Protein AF-A0AA43JUG2-F1 (afdb_monomer_lite)

Structure (mmCIF, N/CA/C/O backbone):
data_AF-A0AA43JUG2-F1
#
_entry.id   AF-A0AA43JUG2-F1
#
loop_
_atom_site.group_PDB
_atom_site.id
_atom_site.type_symbol
_atom_site.label_atom_id
_atom_site.label_alt_id
_atom_site.label_comp_id
_atom_site.label_asym_id
_atom_site.label_entity_id
_atom_site.label_seq_id
_atom_site.pdbx_PDB_ins_code
_atom_site.Cartn_x
_atom_site.Cartn_y
_atom_site.Cartn_z
_atom_site.occupancy
_atom_site.B_iso_or_equiv
_atom_site.auth_seq_id
_atom_site.auth_comp_id
_atom_site.auth_asym_id
_atom_site.auth_atom_id
_atom_site.pdbx_PDB_model_num
ATOM 1 N N . ARG A 1 1 ? 5.488 -17.499 30.336 1.00 43.72 1 ARG A N 1
ATOM 2 C CA . ARG A 1 1 ? 6.833 -16.883 30.493 1.00 43.72 1 ARG A CA 1
ATOM 3 C C . ARG A 1 1 ? 7.785 -17.247 29.346 1.00 43.72 1 ARG A C 1
ATOM 5 O O . ARG A 1 1 ? 8.260 -16.337 28.689 1.00 43.72 1 ARG A O 1
ATOM 12 N N . TYR A 1 2 ? 8.015 -18.533 29.045 1.00 46.25 2 TYR A N 1
ATOM 13 C CA . TYR A 1 2 ? 8.909 -18.951 27.945 1.00 46.25 2 TYR A CA 1
ATOM 14 C C . TYR A 1 2 ? 8.399 -18.613 26.529 1.00 46.25 2 TYR A C 1
ATOM 16 O O . TYR A 1 2 ? 9.203 -18.269 25.673 1.00 46.25 2 TYR A O 1
ATOM 24 N N . LEU A 1 3 ? 7.082 -18.639 26.291 1.00 37.09 3 LEU A N 1
ATOM 25 C CA . LEU A 1 3 ? 6.482 -18.318 24.983 1.00 37.09 3 LEU A CA 1
ATOM 26 C C . LEU A 1 3 ? 6.666 -16.849 24.563 1.00 37.09 3 LEU A C 1
ATOM 28 O O . LEU A 1 3 ? 7.098 -16.592 23.448 1.00 37.09 3 LEU A O 1
ATOM 32 N N . GLN A 1 4 ? 6.413 -15.897 25.468 1.00 42.12 4 GLN A N 1
ATOM 33 C CA . GLN A 1 4 ? 6.548 -14.457 25.188 1.00 42.12 4 GLN A CA 1
ATOM 34 C C . GLN A 1 4 ? 7.999 -14.059 24.880 1.00 42.12 4 GLN A C 1
ATOM 36 O O . GLN A 1 4 ? 8.252 -13.323 23.936 1.00 42.12 4 GLN A O 1
ATOM 41 N N . ILE A 1 5 ? 8.961 -14.613 25.628 1.00 51.47 5 ILE A N 1
ATOM 42 C CA . ILE A 1 5 ? 10.392 -14.368 25.397 1.00 51.47 5 ILE A CA 1
ATOM 43 C C . ILE A 1 5 ? 10.859 -15.035 24.094 1.00 51.47 5 ILE A C 1
ATOM 45 O O . ILE A 1 5 ? 11.725 -14.500 23.413 1.00 51.47 5 ILE A O 1
ATOM 49 N N . ARG A 1 6 ? 10.298 -16.194 23.722 1.00 44.28 6 ARG A N 1
ATOM 50 C CA . ARG A 1 6 ? 10.646 -16.895 22.476 1.00 44.28 6 ARG A CA 1
ATOM 51 C C . ARG A 1 6 ? 10.129 -16.160 21.237 1.00 44.28 6 ARG A C 1
ATOM 53 O O . ARG A 1 6 ? 10.879 -16.053 20.276 1.00 44.28 6 ARG A O 1
ATOM 60 N N . LEU A 1 7 ? 8.915 -15.605 21.281 1.00 44.62 7 LEU A N 1
ATOM 61 C CA . LEU A 1 7 ? 8.366 -14.770 20.200 1.00 44.62 7 LEU A CA 1
ATOM 62 C C . LEU A 1 7 ? 9.235 -13.529 19.933 1.00 44.62 7 LEU A C 1
ATOM 64 O O . LEU A 1 7 ? 9.462 -13.189 18.783 1.00 44.62 7 LEU A O 1
ATOM 68 N N . GLN A 1 8 ? 9.802 -12.925 20.983 1.00 48.50 8 GLN A N 1
ATOM 69 C CA . GLN A 1 8 ? 10.708 -11.771 20.873 1.00 48.50 8 GLN A CA 1
ATOM 70 C C . GLN A 1 8 ? 12.148 -12.133 20.466 1.00 48.50 8 GLN A C 1
ATOM 72 O O . GLN A 1 8 ? 12.900 -11.267 20.036 1.00 48.50 8 GLN A O 1
ATOM 77 N N . LYS A 1 9 ? 12.564 -13.394 20.650 1.00 43.69 9 LYS A N 1
ATOM 78 C CA . LYS A 1 9 ? 13.937 -13.866 20.388 1.00 43.69 9 LYS A CA 1
ATOM 79 C C . LYS A 1 9 ? 14.090 -14.670 19.100 1.00 43.69 9 LYS A C 1
ATOM 81 O O . LYS A 1 9 ? 15.203 -15.103 18.818 1.00 43.69 9 LYS A O 1
ATOM 86 N N . THR A 1 10 ? 13.010 -14.937 18.370 1.00 39.47 10 THR A N 1
ATOM 87 C CA . THR A 1 10 ? 13.098 -15.708 17.124 1.00 39.47 10 THR A CA 1
ATOM 88 C C . THR A 1 10 ? 13.625 -14.776 16.030 1.00 39.47 10 THR A C 1
ATOM 90 O O . THR A 1 10 ? 12.922 -13.823 15.696 1.00 39.47 10 THR A O 1
ATOM 93 N N . PRO A 1 11 ? 14.844 -14.985 15.498 1.00 44.94 11 PRO A N 1
ATOM 94 C CA . PRO A 1 11 ? 15.281 -14.250 14.321 1.00 44.94 11 PRO A CA 1
ATOM 95 C C . PRO A 1 11 ? 14.335 -14.577 13.158 1.00 44.94 11 PRO A C 1
ATOM 97 O O . PRO A 1 11 ? 13.922 -15.721 12.977 1.00 44.94 11 PRO A O 1
ATOM 100 N N . SER A 1 12 ? 13.948 -13.549 12.410 1.00 49.19 12 SER A N 1
ATOM 101 C CA . SER A 1 12 ? 13.082 -13.668 11.238 1.00 49.19 12 SER A CA 1
ATOM 102 C C . SER A 1 12 ? 13.890 -14.232 10.066 1.00 49.19 12 SER A C 1
ATOM 104 O O . SER A 1 12 ? 14.367 -13.459 9.241 1.00 49.19 12 SER A O 1
ATOM 106 N N . GLU A 1 13 ? 14.066 -15.551 9.987 1.00 53.38 13 GLU A N 1
ATOM 107 C CA . GLU A 1 13 ? 14.601 -16.182 8.764 1.00 53.38 13 GLU A CA 1
ATOM 108 C C . GLU A 1 13 ? 13.580 -16.095 7.603 1.00 53.38 13 GLU A C 1
ATOM 110 O O . GLU A 1 13 ? 13.973 -15.943 6.454 1.00 53.38 13 GLU A O 1
ATOM 115 N N . ASP A 1 14 ? 12.275 -15.992 7.905 1.00 66.56 14 ASP A N 1
ATOM 116 C CA . ASP A 1 14 ? 11.208 -15.767 6.917 1.00 66.56 14 ASP A CA 1
ATOM 117 C C . ASP A 1 14 ? 10.570 -14.377 7.075 1.00 66.56 14 ASP A C 1
ATOM 119 O O . ASP A 1 14 ? 9.767 -14.160 7.995 1.00 66.56 14 ASP A O 1
ATOM 123 N N . TRP A 1 15 ? 10.833 -13.441 6.157 1.00 77.12 15 TRP A N 1
ATOM 124 C CA . TRP A 1 15 ? 10.092 -12.175 6.136 1.00 77.12 15 TRP A CA 1
ATOM 125 C C . TRP A 1 15 ? 8.596 -12.423 5.900 1.00 77.12 15 TRP A C 1
ATOM 127 O O . TRP A 1 15 ? 8.195 -13.152 4.990 1.00 77.12 15 TRP A O 1
ATOM 137 N N . ARG A 1 16 ? 7.742 -11.771 6.696 1.00 81.44 16 ARG A N 1
ATOM 138 C CA . ARG A 1 16 ? 6.277 -11.819 6.571 1.00 81.44 16 ARG A CA 1
ATOM 139 C C . ARG A 1 16 ? 5.690 -10.424 6.780 1.00 81.44 16 ARG A C 1
ATOM 141 O O . ARG A 1 16 ? 6.230 -9.670 7.591 1.00 81.44 16 ARG A O 1
ATOM 148 N N . PRO A 1 17 ? 4.588 -10.056 6.104 1.00 88.44 17 PRO A N 1
ATOM 149 C CA . PRO A 1 17 ? 4.016 -8.725 6.263 1.00 88.44 17 PRO A CA 1
ATOM 150 C C . PRO A 1 17 ? 3.367 -8.588 7.646 1.00 88.44 17 PRO A C 1
ATOM 152 O O . PRO A 1 17 ? 2.394 -9.273 7.964 1.00 88.44 17 PRO A O 1
ATOM 155 N N . SER A 1 18 ? 3.901 -7.682 8.461 1.00 91.38 18 SER A N 1
ATOM 156 C CA . SER A 1 18 ? 3.308 -7.238 9.723 1.00 91.38 18 SER A CA 1
ATOM 157 C C . SER A 1 18 ? 2.885 -5.787 9.521 1.00 91.38 18 SER A C 1
ATOM 159 O O . SER A 1 18 ? 3.712 -4.870 9.580 1.00 91.38 18 SER A O 1
ATOM 161 N N . VAL A 1 19 ? 1.624 -5.610 9.126 1.00 94.00 19 VAL A N 1
ATOM 162 C CA . VAL A 1 19 ? 1.096 -4.364 8.568 1.00 94.00 19 VAL A CA 1
ATOM 163 C C . VAL A 1 19 ? 0.215 -3.664 9.592 1.00 94.00 19 VAL A C 1
ATOM 165 O O . VAL A 1 19 ? -0.741 -4.250 10.103 1.00 94.00 19 VAL A O 1
ATOM 168 N N . ILE A 1 20 ? 0.495 -2.388 9.844 1.00 94.69 20 ILE A N 1
ATOM 169 C CA . ILE A 1 20 ? -0.366 -1.511 10.638 1.00 94.69 20 ILE A CA 1
ATOM 170 C C . ILE A 1 20 ? -1.023 -0.452 9.752 1.00 94.69 20 ILE A C 1
ATOM 172 O O . ILE A 1 20 ? -0.373 0.149 8.897 1.00 94.69 20 ILE A O 1
ATOM 176 N N . ALA A 1 21 ? -2.315 -0.217 9.952 1.00 95.31 21 ALA A N 1
ATOM 177 C CA . ALA A 1 21 ? -3.066 0.855 9.313 1.00 95.31 21 ALA A CA 1
ATOM 178 C C . ALA A 1 21 ? -3.825 1.650 10.377 1.00 95.31 21 ALA A C 1
ATOM 180 O O . ALA A 1 21 ? -4.426 1.066 11.278 1.00 95.31 21 ALA A O 1
ATOM 181 N N . ILE A 1 22 ? -3.825 2.977 10.257 1.00 94.81 22 ILE A N 1
ATOM 182 C CA . ILE A 1 22 ? -4.607 3.864 11.119 1.00 94.81 22 ILE A CA 1
ATOM 183 C C . ILE A 1 22 ? -5.343 4.906 10.280 1.00 94.81 22 ILE A C 1
ATOM 185 O O . ILE A 1 22 ? -4.755 5.555 9.417 1.00 94.81 22 ILE A O 1
ATOM 189 N N . THR A 1 23 ? -6.646 5.062 10.510 1.00 93.31 23 THR A N 1
ATOM 190 C CA . THR A 1 23 ? -7.466 6.055 9.800 1.00 93.31 23 THR A CA 1
ATOM 191 C C . THR A 1 23 ? -8.717 6.413 10.606 1.00 93.31 23 THR A C 1
ATOM 193 O O . THR A 1 23 ? -9.260 5.553 11.299 1.00 93.31 23 THR A O 1
ATOM 196 N N . PRO A 1 24 ? -9.220 7.658 10.527 1.00 93.31 24 PRO A N 1
ATOM 197 C CA . PRO A 1 24 ? -10.506 8.028 11.111 1.00 93.31 24 PRO A CA 1
ATOM 198 C C . PRO A 1 24 ? -11.687 7.718 10.173 1.00 93.31 24 PRO A C 1
ATOM 200 O O . PRO A 1 24 ? -12.833 7.964 10.526 1.00 93.31 24 PRO A O 1
ATOM 203 N N . ARG A 1 25 ? -11.438 7.205 8.957 1.00 93.19 25 ARG A N 1
ATOM 204 C CA . ARG A 1 25 ? -12.434 7.101 7.866 1.00 93.19 25 ARG A CA 1
ATOM 205 C C . ARG A 1 25 ? -12.879 5.667 7.579 1.00 93.19 25 ARG A C 1
ATOM 207 O O . ARG A 1 25 ? -13.231 5.324 6.454 1.00 93.19 25 ARG A O 1
ATOM 214 N N . THR A 1 26 ? -12.838 4.802 8.590 1.00 91.81 26 THR A N 1
ATOM 215 C CA . THR A 1 26 ? -13.103 3.360 8.437 1.00 91.81 26 THR A CA 1
ATOM 216 C C . THR A 1 26 ? -14.478 3.051 7.865 1.00 91.81 26 THR A C 1
ATOM 218 O O . THR A 1 26 ? -14.614 2.160 7.035 1.00 91.81 26 THR A O 1
ATOM 221 N N . PHE A 1 27 ? -15.504 3.784 8.293 1.00 91.31 27 PHE A N 1
ATOM 222 C CA . PHE A 1 27 ? -16.883 3.496 7.898 1.00 91.31 27 PHE A CA 1
ATOM 223 C C . PHE A 1 27 ? -17.286 4.136 6.567 1.00 91.31 27 PHE A C 1
ATOM 225 O O . PHE A 1 27 ? -18.347 3.806 6.044 1.00 91.31 27 PHE A O 1
ATOM 232 N N . ASP A 1 28 ? -16.419 4.973 5.995 1.00 89.00 28 ASP A N 1
ATOM 233 C CA . ASP A 1 28 ? -16.640 5.618 4.700 1.00 89.00 28 ASP A CA 1
ATOM 234 C C . ASP A 1 28 ? -15.985 4.826 3.556 1.00 89.00 28 ASP A C 1
ATOM 236 O O . ASP A 1 28 ? -16.205 5.119 2.380 1.00 89.00 28 ASP A O 1
ATOM 240 N N . ARG A 1 29 ? -15.106 3.862 3.882 1.00 87.88 29 ARG A N 1
ATOM 241 C CA . ARG A 1 29 ? -14.172 3.244 2.928 1.00 87.88 29 ARG A CA 1
ATOM 242 C C . ARG A 1 29 ? -13.929 1.781 3.246 1.00 87.88 29 ARG A C 1
ATOM 244 O O . ARG A 1 29 ? -13.384 1.443 4.290 1.00 87.88 29 ARG A O 1
ATOM 251 N N . SER A 1 30 ? -14.222 0.912 2.288 1.00 89.06 30 SER A N 1
ATOM 252 C CA . SER A 1 30 ? -13.921 -0.518 2.406 1.00 89.06 30 SER A CA 1
ATOM 253 C C . SER A 1 30 ? -12.545 -0.896 1.846 1.00 89.06 30 SER A C 1
ATOM 255 O O . SER A 1 30 ? -11.937 -1.837 2.353 1.00 89.06 30 SER A O 1
ATOM 257 N N . SER A 1 31 ? -12.029 -0.166 0.847 1.00 94.38 31 SER A N 1
ATOM 258 C CA . SER A 1 31 ? -10.802 -0.532 0.120 1.00 94.38 31 SER A CA 1
ATOM 259 C C . SER A 1 31 ? -9.564 -0.705 1.014 1.00 94.38 31 SER A C 1
ATOM 261 O O . SER A 1 31 ? -8.877 -1.714 0.860 1.00 94.38 31 SER A O 1
ATOM 263 N N . PRO A 1 32 ? -9.266 0.196 1.977 1.00 94.31 32 PRO A N 1
ATOM 264 C CA . PRO A 1 32 ? -8.071 0.057 2.813 1.00 94.31 32 PRO A CA 1
ATOM 265 C C . PRO A 1 32 ? -8.127 -1.154 3.751 1.00 94.31 32 PRO A C 1
ATOM 267 O O . PRO A 1 32 ? -7.137 -1.869 3.889 1.00 94.31 32 PRO A O 1
ATOM 270 N N . VAL A 1 33 ? -9.292 -1.407 4.363 1.00 93.38 33 VAL A N 1
ATOM 271 C CA . VAL A 1 33 ? -9.513 -2.577 5.233 1.00 93.38 33 VAL A CA 1
ATOM 272 C C . VAL A 1 33 ? -9.370 -3.859 4.419 1.00 93.38 33 VAL A C 1
ATOM 274 O O . VAL A 1 33 ? -8.648 -4.765 4.816 1.00 93.38 33 VAL A O 1
ATOM 277 N N . GLN A 1 34 ? -9.993 -3.903 3.241 1.00 93.94 34 GLN A N 1
ATOM 278 C CA . GLN A 1 34 ? -9.952 -5.067 2.363 1.00 93.94 34 GLN A CA 1
ATOM 279 C C . GLN A 1 34 ? -8.536 -5.368 1.849 1.00 93.94 34 GLN A C 1
ATOM 281 O O . GLN A 1 34 ? -8.121 -6.525 1.830 1.00 93.94 34 GLN A O 1
ATOM 286 N N . LEU A 1 35 ? -7.760 -4.343 1.479 1.00 96.06 35 LEU A N 1
ATOM 287 C CA . LEU A 1 35 ? -6.363 -4.542 1.099 1.00 96.06 35 LEU A CA 1
ATOM 288 C C . LEU A 1 35 ? -5.549 -5.120 2.263 1.00 96.06 35 LEU A C 1
ATOM 290 O O . LEU A 1 35 ? -4.785 -6.062 2.060 1.00 96.06 35 LEU A O 1
ATOM 294 N N . LEU A 1 36 ? -5.728 -4.585 3.474 1.00 95.38 36 LEU A N 1
ATOM 295 C CA . LEU A 1 36 ? -5.049 -5.085 4.668 1.00 95.38 36 LEU A CA 1
ATOM 296 C C . LEU A 1 36 ? -5.404 -6.554 4.952 1.00 95.38 36 LEU A C 1
ATOM 298 O O . LEU A 1 36 ? -4.509 -7.353 5.219 1.00 95.38 36 LEU A O 1
ATOM 302 N N . GLU A 1 37 ? -6.681 -6.931 4.836 1.00 93.00 37 GLU A N 1
ATOM 303 C CA . GLU A 1 37 ? -7.130 -8.325 4.955 1.00 93.00 37 GLU A CA 1
ATOM 304 C C . GLU A 1 37 ? -6.392 -9.240 3.972 1.00 93.00 37 GLU A C 1
ATOM 306 O O . GLU A 1 37 ? -5.857 -10.278 4.366 1.00 93.00 37 GLU A O 1
ATOM 311 N N . TRP A 1 38 ? -6.313 -8.849 2.697 1.00 94.06 38 TRP A N 1
ATOM 312 C CA . TRP A 1 38 ? -5.656 -9.655 1.670 1.00 94.06 38 TRP A CA 1
ATOM 313 C C . TRP A 1 38 ? -4.158 -9.820 1.919 1.00 94.06 38 TRP A C 1
ATOM 315 O O . TRP A 1 38 ? -3.639 -10.931 1.792 1.00 94.06 38 TRP A O 1
ATOM 325 N N . LEU A 1 39 ? -3.476 -8.746 2.323 1.00 93.62 39 LEU A N 1
ATOM 326 C CA . LEU A 1 39 ? -2.048 -8.776 2.646 1.00 93.62 39 LEU A CA 1
ATOM 327 C C . LEU A 1 39 ? -1.735 -9.670 3.858 1.00 93.62 39 LEU A C 1
ATOM 329 O O . LEU A 1 39 ? -0.640 -10.227 3.944 1.00 93.62 39 LEU A O 1
ATOM 333 N N . CYS A 1 40 ? -2.692 -9.848 4.772 1.00 90.69 40 CYS A N 1
ATOM 334 C CA . CYS A 1 40 ? -2.485 -10.540 6.046 1.00 90.69 40 CYS A CA 1
ATOM 335 C C . CYS A 1 40 ? -3.205 -11.899 6.160 1.00 90.69 40 CYS A C 1
ATOM 337 O O . CYS A 1 40 ? -3.165 -12.525 7.213 1.00 90.69 40 CYS A O 1
ATOM 339 N N . ASN A 1 41 ? -3.832 -12.407 5.096 1.00 80.56 41 ASN A N 1
ATOM 340 C CA . ASN A 1 41 ? -4.759 -13.546 5.184 1.00 80.56 41 ASN A CA 1
ATOM 341 C C . ASN A 1 41 ? -4.152 -14.895 5.632 1.00 80.56 41 ASN A C 1
ATOM 343 O O . ASN A 1 41 ? -4.841 -15.680 6.277 1.00 80.56 41 ASN A O 1
ATOM 347 N N . ARG A 1 42 ? -2.900 -15.225 5.271 1.00 75.25 42 ARG A N 1
ATOM 348 C CA . ARG A 1 42 ? -2.298 -16.544 5.603 1.00 75.25 42 ARG A CA 1
ATOM 349 C C . ARG A 1 42 ? -1.079 -16.474 6.503 1.00 75.25 42 ARG A C 1
ATOM 351 O O . ARG A 1 42 ? -0.967 -17.238 7.453 1.00 75.25 42 ARG A O 1
ATOM 358 N N . TYR A 1 43 ? -0.138 -15.613 6.143 1.00 73.69 43 TYR A N 1
ATOM 359 C CA . TYR A 1 43 ? 1.198 -15.608 6.732 1.00 73.69 43 TYR A CA 1
ATOM 360 C C . TYR A 1 43 ? 1.583 -14.250 7.311 1.00 73.69 43 TYR A C 1
ATOM 362 O O . TYR A 1 43 ? 2.687 -14.125 7.824 1.00 73.69 43 TYR A O 1
ATOM 370 N N . GLY A 1 44 ? 0.690 -13.264 7.227 1.00 84.81 44 GLY A N 1
ATOM 371 C CA . GLY A 1 44 ? 0.898 -11.919 7.739 1.00 84.81 44 GLY A CA 1
ATOM 372 C C . GLY A 1 44 ? 0.043 -11.612 8.957 1.00 84.81 44 GLY A C 1
ATOM 373 O O . GLY A 1 44 ? -0.876 -12.353 9.295 1.00 84.81 44 GLY A O 1
ATOM 374 N N . PHE A 1 45 ? 0.328 -10.475 9.576 1.00 89.88 45 PHE A N 1
ATOM 375 C CA . PHE A 1 45 ? -0.446 -9.937 10.686 1.00 89.88 45 PHE A CA 1
ATOM 376 C C . PHE A 1 45 ? -0.904 -8.532 10.330 1.00 89.88 45 PHE A C 1
ATOM 378 O O . PHE A 1 45 ? -0.099 -7.713 9.894 1.00 89.88 45 PHE A O 1
ATOM 385 N N . GLY A 1 46 ? -2.200 -8.275 10.480 1.00 92.19 46 GLY A N 1
ATOM 386 C CA . GLY A 1 46 ? -2.799 -6.975 10.202 1.00 92.19 46 GLY A CA 1
ATOM 387 C C . GLY A 1 46 ? -3.313 -6.356 11.488 1.00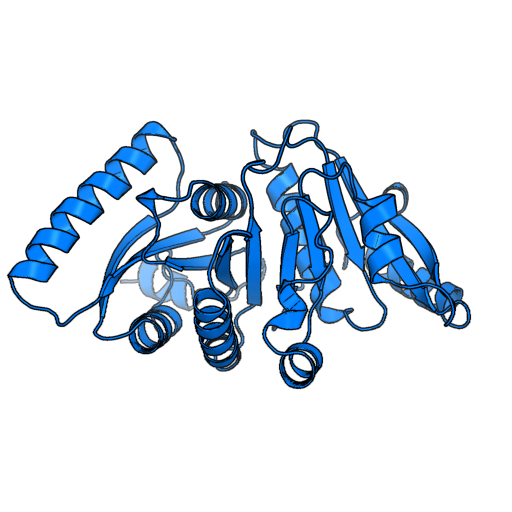 92.19 46 GLY A C 1
ATOM 388 O O . GLY A 1 46 ? -4.119 -6.976 12.179 1.00 92.19 46 GLY A O 1
ATOM 389 N N . THR A 1 47 ? -2.858 -5.144 11.791 1.00 93.44 47 THR A N 1
ATOM 390 C CA . THR A 1 47 ? -3.387 -4.308 12.871 1.00 93.44 47 THR A CA 1
ATOM 391 C C . THR A 1 47 ? -4.082 -3.111 12.241 1.00 93.44 47 THR A C 1
ATOM 393 O O . THR A 1 47 ? -3.450 -2.317 11.548 1.00 93.44 47 THR A O 1
ATOM 396 N N . TYR A 1 48 ? -5.379 -2.968 12.475 1.00 94.25 48 TYR A N 1
ATOM 397 C CA . TYR A 1 48 ? -6.170 -1.852 11.981 1.00 94.25 48 TYR A CA 1
ATOM 398 C C . TYR A 1 48 ? -6.696 -1.024 13.149 1.00 94.25 48 TYR A C 1
ATOM 400 O O . TYR A 1 48 ? -7.395 -1.540 14.019 1.00 94.25 48 TYR A O 1
ATOM 408 N N . LEU A 1 49 ? -6.389 0.268 13.157 1.00 95.31 49 LEU A N 1
ATOM 409 C CA . LEU A 1 49 ? -6.786 1.181 14.220 1.00 95.31 49 LEU A CA 1
ATOM 410 C C . LEU A 1 49 ? -7.701 2.273 13.671 1.00 95.31 49 LEU A C 1
ATOM 412 O O . LEU A 1 49 ? -7.323 3.042 12.785 1.00 95.31 49 LEU A O 1
ATOM 416 N N . HIS A 1 50 ? -8.904 2.372 14.226 1.00 96.44 50 HIS A N 1
ATOM 417 C CA . HIS A 1 50 ? -9.765 3.517 13.977 1.00 96.44 50 HIS A CA 1
ATOM 418 C C . HIS A 1 50 ? -9.343 4.686 14.868 1.00 96.44 50 HIS A C 1
ATOM 420 O O . HIS A 1 50 ? -9.378 4.594 16.098 1.00 96.44 50 HIS A O 1
ATOM 426 N N . TYR A 1 51 ? -8.932 5.785 14.245 1.00 96.25 51 TYR A N 1
ATOM 427 C CA . TYR A 1 51 ? -8.480 6.976 14.954 1.00 96.25 51 TYR A CA 1
ATOM 428 C C . TYR A 1 51 ? -9.663 7.826 15.433 1.00 96.25 51 TYR A C 1
ATOM 430 O O . TYR A 1 51 ? -10.459 8.289 14.620 1.00 96.25 51 TYR A O 1
ATOM 438 N N . ILE A 1 52 ? -9.726 8.085 16.740 1.00 96.94 52 ILE A N 1
ATOM 439 C CA . ILE A 1 52 ? -10.709 8.968 17.375 1.00 96.94 52 ILE A CA 1
ATOM 440 C C . ILE A 1 52 ? -9.982 10.239 17.845 1.00 96.94 52 ILE A C 1
ATOM 442 O O . ILE A 1 52 ? -9.147 10.169 18.757 1.00 96.94 52 ILE A O 1
ATOM 446 N N . PRO A 1 53 ? -10.254 11.408 17.236 1.00 95.62 53 PRO A N 1
ATOM 447 C CA . PRO A 1 53 ? -9.566 12.641 17.585 1.00 95.62 53 PRO A CA 1
ATOM 448 C C . PRO A 1 53 ? -10.027 13.184 18.939 1.00 95.62 53 PRO A C 1
ATOM 450 O O . PRO A 1 53 ? -11.208 13.449 19.151 1.00 95.62 53 PRO A O 1
ATOM 453 N N . GLY A 1 54 ? -9.076 13.408 19.844 1.00 96.38 54 GLY A N 1
ATOM 454 C CA . GLY A 1 54 ? -9.329 14.035 21.139 1.00 96.38 54 GLY A CA 1
ATOM 455 C C . GLY A 1 54 ? -8.474 13.468 22.268 1.00 96.38 54 GLY A C 1
ATOM 456 O O . GLY A 1 54 ? -7.592 12.635 22.061 1.00 96.38 54 GLY A O 1
ATOM 457 N N . TYR A 1 55 ? -8.732 13.941 23.484 1.00 96.50 55 TYR A N 1
ATOM 458 C CA . TYR A 1 55 ? -8.079 13.442 24.692 1.00 96.50 55 TYR A CA 1
ATOM 459 C C . TYR A 1 55 ? -8.765 12.181 25.225 1.00 96.50 55 TYR A C 1
ATOM 461 O O . TYR A 1 55 ? -9.926 11.902 24.911 1.00 96.50 55 TYR A O 1
ATOM 469 N N . LEU A 1 56 ? -8.041 11.415 26.045 1.00 96.00 56 LEU A N 1
ATOM 470 C CA . LEU A 1 56 ? -8.590 10.262 26.753 1.00 96.00 56 LEU A CA 1
ATOM 471 C C . LEU A 1 56 ? -9.505 10.742 27.886 1.00 96.00 56 LEU A C 1
ATOM 473 O O . LEU A 1 56 ? -9.077 10.945 29.018 1.00 96.00 56 LEU A O 1
ATOM 477 N N . GLU A 1 57 ? -10.773 10.927 27.548 1.00 96.62 57 GLU A N 1
ATOM 478 C CA . GLU A 1 57 ? -11.833 11.362 28.452 1.00 96.62 57 GLU A CA 1
ATOM 479 C C . GLU A 1 57 ? -12.991 10.367 28.410 1.00 96.62 57 GLU A C 1
ATOM 481 O O . GLU A 1 57 ? -13.124 9.590 27.463 1.00 96.62 57 GLU A O 1
ATOM 486 N N . GLU A 1 58 ? -13.866 10.404 29.416 1.00 97.69 58 GLU A N 1
ATOM 487 C CA . GLU A 1 58 ? -14.971 9.449 29.546 1.00 97.69 58 GLU A CA 1
ATOM 488 C C . GLU A 1 58 ? -15.855 9.382 28.290 1.00 97.69 58 GLU A C 1
ATOM 490 O O . GLU A 1 58 ? -16.232 8.293 27.856 1.00 97.69 58 GLU A O 1
ATOM 495 N N . LYS A 1 59 ? -16.138 10.532 27.666 1.00 97.62 59 LYS A N 1
ATOM 496 C CA . LYS A 1 59 ? -16.910 10.603 26.420 1.00 97.62 59 LYS A CA 1
ATOM 497 C C . LYS A 1 59 ? -16.230 9.820 25.289 1.00 97.62 59 LYS A C 1
ATOM 499 O O . LYS A 1 59 ? -16.851 8.923 24.722 1.00 97.62 59 LYS A O 1
ATOM 504 N N . ASN A 1 60 ? -14.967 10.134 24.997 1.00 97.38 60 ASN A N 1
ATOM 505 C CA . ASN A 1 60 ? -14.221 9.511 23.901 1.00 97.38 60 ASN A CA 1
ATOM 506 C C . ASN A 1 60 ? -13.941 8.030 24.181 1.00 97.38 60 ASN A C 1
ATOM 508 O O . ASN A 1 60 ? -13.960 7.221 23.262 1.00 97.38 60 ASN A O 1
ATOM 512 N N . PHE A 1 61 ? -13.733 7.650 25.445 1.00 97.81 61 PHE A N 1
ATOM 513 C CA . PHE A 1 61 ? -13.568 6.250 25.837 1.00 97.81 61 PHE A CA 1
ATOM 514 C C . PHE A 1 61 ? -14.846 5.432 25.623 1.00 97.81 61 PHE A C 1
ATOM 516 O O . PHE A 1 61 ? -14.789 4.306 25.138 1.00 97.81 61 PHE A O 1
ATOM 523 N N . ARG A 1 62 ? -16.020 5.989 25.944 1.00 98.00 62 ARG A N 1
ATOM 524 C CA . ARG A 1 62 ? -17.300 5.329 25.644 1.00 98.00 62 ARG A CA 1
ATOM 525 C C . ARG A 1 62 ? -17.514 5.191 24.136 1.00 98.00 62 ARG A C 1
ATOM 527 O O . ARG A 1 62 ? -17.893 4.117 23.680 1.00 98.00 62 ARG A O 1
ATOM 534 N N . GLU A 1 63 ? -17.234 6.244 23.368 1.00 97.31 63 GLU A N 1
ATOM 535 C CA . GLU A 1 63 ? -17.289 6.207 21.900 1.00 97.31 63 GLU A CA 1
ATOM 536 C C . GLU A 1 63 ? -16.354 5.136 21.324 1.00 97.31 63 GLU A C 1
ATOM 538 O O . GLU A 1 63 ? -16.767 4.356 20.469 1.00 97.31 63 GLU A O 1
ATOM 543 N N . SER A 1 64 ? -15.129 5.033 21.842 1.00 97.69 64 SER A N 1
ATOM 544 C CA . SER A 1 64 ? -14.153 4.055 21.368 1.00 97.69 64 SER A CA 1
ATOM 545 C C . SER A 1 64 ? -14.617 2.615 21.571 1.00 97.69 64 SER A C 1
ATOM 547 O O . SER A 1 64 ? -14.406 1.784 20.694 1.00 97.69 64 SER A O 1
ATOM 549 N N . ARG A 1 65 ? -15.319 2.313 22.670 1.00 97.94 65 ARG A N 1
ATOM 550 C CA . ARG A 1 65 ? -15.913 0.984 22.890 1.00 97.94 65 ARG A CA 1
ATOM 551 C C . ARG A 1 65 ? -17.022 0.667 21.892 1.00 97.94 65 ARG A C 1
ATOM 553 O O . ARG A 1 65 ? -17.002 -0.409 21.306 1.00 97.94 65 ARG A O 1
ATOM 560 N N . LEU A 1 66 ? -17.914 1.620 21.628 1.00 97.75 66 LEU A N 1
ATOM 561 C CA . LEU A 1 66 ? -18.983 1.450 20.635 1.00 97.75 66 LEU A CA 1
ATOM 562 C C . LEU A 1 66 ? -18.421 1.252 19.220 1.00 97.75 66 LEU A C 1
ATOM 564 O O . LEU A 1 66 ? -18.878 0.393 18.466 1.00 97.75 66 LEU A O 1
ATOM 568 N N . VAL A 1 67 ? -17.406 2.037 18.853 1.00 97.50 67 VAL A N 1
ATOM 569 C CA . VAL A 1 67 ? -16.734 1.902 17.558 1.00 97.50 67 VAL A CA 1
ATOM 570 C C . VAL A 1 67 ? -16.005 0.563 17.468 1.00 97.50 67 VAL A C 1
ATOM 572 O O . VAL A 1 67 ? -16.136 -0.113 16.452 1.00 97.50 67 VAL A O 1
ATOM 575 N N . GLN A 1 68 ? -15.288 0.149 18.516 1.00 97.00 68 GLN A N 1
ATOM 576 C CA . GLN A 1 68 ? -14.597 -1.140 18.565 1.00 97.00 68 GLN A CA 1
ATOM 577 C C . GLN A 1 68 ? -15.561 -2.312 18.340 1.00 97.00 68 GLN A C 1
ATOM 579 O O . GLN A 1 68 ? -15.276 -3.173 17.510 1.00 97.00 68 GLN A O 1
ATOM 584 N N . GLU A 1 69 ? -16.713 -2.326 19.012 1.00 96.44 69 GLU A N 1
ATOM 585 C CA . GLU A 1 69 ? -17.750 -3.348 18.811 1.00 96.44 69 GLU A CA 1
ATOM 58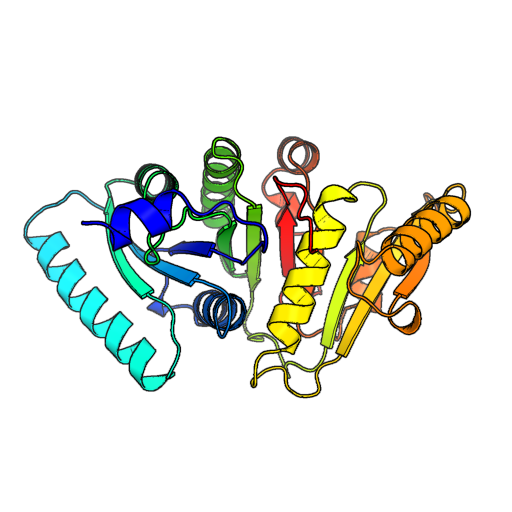6 C C . GLU A 1 69 ? -18.216 -3.399 17.349 1.00 96.44 69 GLU A C 1
ATOM 588 O O . GLU A 1 69 ? -18.275 -4.472 16.746 1.00 96.44 69 GLU A O 1
ATOM 593 N N . ARG A 1 70 ? -18.455 -2.235 16.732 1.00 95.50 70 ARG A N 1
ATOM 594 C CA . ARG A 1 70 ? -18.852 -2.140 15.319 1.00 95.50 70 ARG A CA 1
ATOM 595 C C . ARG A 1 70 ? -17.764 -2.635 14.359 1.00 95.50 70 ARG A C 1
ATOM 597 O O . ARG A 1 70 ? -18.086 -3.248 13.337 1.00 95.50 70 ARG A O 1
ATOM 604 N N . LEU A 1 71 ? -16.490 -2.369 14.655 1.00 94.50 71 LEU A N 1
ATOM 605 C CA . LEU A 1 71 ? -15.361 -2.882 13.872 1.00 94.50 71 LEU A CA 1
ATOM 606 C C . LEU A 1 71 ? -15.317 -4.410 13.928 1.00 94.50 71 LEU A C 1
ATOM 608 O O . LEU A 1 71 ? -15.268 -5.050 12.880 1.00 94.50 71 LEU A O 1
ATOM 612 N N . VAL A 1 72 ? -15.403 -4.987 15.131 1.00 91.75 72 VAL A N 1
ATOM 613 C CA . VAL A 1 72 ? -15.400 -6.444 15.334 1.00 91.75 72 VAL A CA 1
ATOM 614 C C . VAL A 1 72 ? -16.575 -7.096 14.610 1.00 91.75 72 VAL A C 1
ATOM 616 O O . VAL A 1 72 ? -16.365 -8.053 13.871 1.00 91.75 72 VAL A O 1
ATOM 619 N N . GLN A 1 73 ? -17.781 -6.535 14.716 1.00 92.12 73 GLN A N 1
ATOM 620 C CA . GLN A 1 73 ? -18.944 -7.048 13.991 1.00 92.12 73 GLN A CA 1
ATOM 621 C C . GLN A 1 73 ? -18.722 -7.038 12.467 1.00 92.12 73 GLN A C 1
ATOM 623 O O . GLN A 1 73 ? -18.968 -8.035 11.790 1.00 92.12 73 GLN A O 1
ATOM 628 N N . THR A 1 74 ? -18.196 -5.935 11.921 1.00 87.94 74 THR A N 1
ATOM 629 C CA . THR A 1 74 ? -17.877 -5.829 10.484 1.00 87.94 74 THR A CA 1
ATOM 630 C C . THR A 1 74 ? -16.866 -6.901 10.058 1.00 87.94 74 THR A C 1
ATOM 632 O O . THR A 1 74 ? -16.954 -7.460 8.962 1.00 87.94 74 THR A O 1
ATOM 635 N N . MET A 1 75 ? -15.905 -7.194 10.932 1.00 87.31 75 MET A N 1
ATOM 636 C CA . MET A 1 75 ? -14.855 -8.182 10.720 1.00 87.31 75 MET A CA 1
ATOM 637 C C . MET A 1 75 ? -15.397 -9.619 10.715 1.00 87.31 75 MET A C 1
ATOM 639 O O . MET A 1 75 ? -15.045 -10.418 9.841 1.00 87.31 75 MET A O 1
ATOM 643 N N . GLU A 1 76 ? -16.294 -9.931 11.655 1.00 87.75 76 GLU A N 1
ATOM 644 C CA . GLU A 1 76 ? -16.985 -11.220 11.756 1.00 87.75 76 GLU A CA 1
ATOM 645 C C . GLU A 1 76 ? -17.846 -11.496 10.519 1.00 87.75 76 GLU A C 1
ATOM 647 O O . GLU A 1 76 ? -17.758 -12.576 9.928 1.00 87.75 76 GLU A O 1
ATOM 652 N N . GLU A 1 77 ? -18.613 -10.500 10.065 1.00 87.38 77 GLU A N 1
ATOM 653 C CA . GLU A 1 77 ? -19.443 -10.589 8.857 1.00 87.38 77 GLU A CA 1
ATOM 654 C C . GLU A 1 77 ? -18.599 -10.872 7.601 1.00 87.38 77 GLU A C 1
ATOM 656 O O . GLU A 1 77 ? -18.999 -11.648 6.726 1.00 87.38 77 GLU A O 1
ATOM 661 N N . ARG A 1 78 ? -17.393 -10.295 7.529 1.00 82.19 78 ARG A N 1
ATOM 662 C CA . ARG A 1 78 ? -16.431 -10.498 6.430 1.00 82.19 78 ARG A CA 1
ATOM 663 C C . ARG A 1 78 ? -15.629 -11.793 6.538 1.00 82.19 78 ARG A C 1
ATOM 665 O O . ARG A 1 78 ? -15.027 -12.213 5.546 1.00 82.19 78 ARG A O 1
ATOM 672 N N . LYS A 1 79 ? -15.639 -12.453 7.701 1.00 83.00 79 LYS A N 1
ATOM 673 C CA . LYS A 1 79 ? -14.794 -13.618 8.023 1.00 83.00 79 LYS A CA 1
ATOM 674 C C . LYS A 1 79 ? -13.303 -13.363 7.787 1.00 83.00 79 LYS A C 1
ATOM 676 O O . LYS A 1 79 ? -12.593 -14.275 7.353 1.00 83.00 79 LYS A O 1
ATOM 681 N N . GLY A 1 80 ? -12.834 -12.137 7.983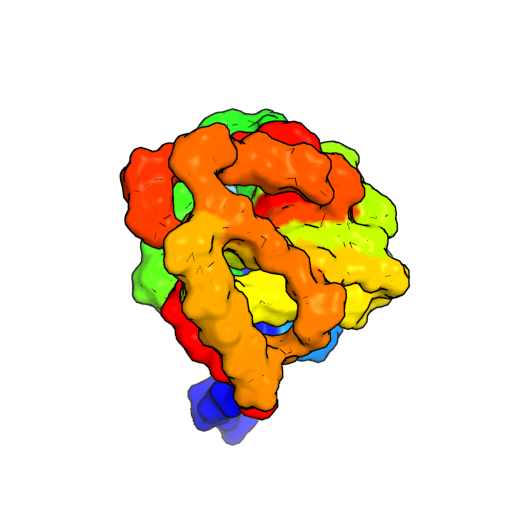 1.00 79.75 80 GLY A N 1
ATOM 682 C CA . GLY A 1 80 ? -11.404 -11.872 7.874 1.00 79.75 80 GLY A CA 1
ATOM 683 C C . GLY A 1 80 ? -10.689 -12.097 9.209 1.00 79.75 80 GLY A C 1
ATOM 684 O O . GLY A 1 80 ? -11.299 -12.442 10.220 1.00 79.75 80 GLY A O 1
ATOM 685 N N . THR A 1 81 ? -9.374 -11.897 9.204 1.00 82.75 81 THR A N 1
ATOM 686 C CA . THR A 1 81 ? -8.478 -12.347 10.283 1.00 82.75 81 THR A CA 1
ATOM 687 C C . THR A 1 81 ? -7.605 -11.242 10.878 1.00 82.75 81 THR A C 1
ATOM 689 O O . THR A 1 81 ? -6.701 -11.532 11.661 1.00 82.75 81 THR A O 1
ATOM 692 N N . ILE A 1 82 ? -7.840 -9.980 10.511 1.00 90.50 82 ILE A N 1
ATOM 693 C CA . ILE A 1 82 ? -7.054 -8.850 11.017 1.00 90.50 82 ILE A CA 1
ATOM 694 C C . ILE A 1 82 ? -7.545 -8.416 12.400 1.00 90.50 82 ILE A C 1
ATOM 696 O O . ILE A 1 82 ? -8.731 -8.505 12.716 1.00 90.50 82 ILE A O 1
ATOM 700 N N . TYR A 1 83 ? -6.626 -7.924 13.225 1.00 91.50 83 TYR A N 1
ATOM 701 C CA . TYR A 1 83 ? -6.971 -7.314 14.501 1.00 91.50 83 TYR A CA 1
ATOM 702 C C . TYR A 1 83 ? -7.471 -5.892 14.269 1.00 91.50 83 TYR A C 1
ATOM 704 O O . TYR A 1 83 ? -6.797 -5.105 13.602 1.00 91.50 83 TYR A O 1
ATOM 712 N N . MET A 1 84 ? -8.627 -5.553 14.839 1.00 93.06 84 MET A N 1
ATOM 713 C CA . MET A 1 84 ? -9.200 -4.212 14.759 1.00 93.06 84 MET A CA 1
ATOM 714 C C . MET A 1 84 ? -9.402 -3.625 16.154 1.00 93.06 84 MET A C 1
ATOM 716 O O . MET A 1 84 ? -9.919 -4.293 17.048 1.00 93.06 84 MET A O 1
ATOM 720 N N . ASP A 1 85 ? -9.024 -2.363 16.329 1.00 94.62 85 ASP A N 1
ATOM 721 C CA . ASP A 1 85 ? -9.224 -1.624 17.576 1.00 94.62 85 ASP A CA 1
ATOM 722 C C . ASP A 1 85 ? -9.380 -0.122 17.300 1.00 94.62 85 ASP A C 1
ATOM 724 O O . ASP A 1 85 ? -9.395 0.334 16.155 1.00 94.62 85 ASP A O 1
ATOM 728 N N . THR A 1 86 ? -9.510 0.661 18.361 1.00 96.31 86 THR A N 1
ATOM 729 C CA . THR A 1 86 ? -9.627 2.116 18.337 1.00 96.31 86 THR A CA 1
ATOM 730 C C . THR A 1 86 ? -8.417 2.764 18.998 1.00 96.31 86 THR A C 1
ATOM 732 O O . THR A 1 86 ? -7.825 2.216 19.925 1.00 96.31 86 THR A O 1
ATOM 735 N N . MET A 1 87 ? -8.050 3.959 18.539 1.00 95.75 87 MET A N 1
ATOM 736 C CA . MET A 1 87 ? -7.001 4.767 19.152 1.00 95.75 87 MET A CA 1
ATOM 737 C C . MET A 1 87 ? -7.494 6.192 19.364 1.00 95.75 87 MET A C 1
ATOM 739 O O . MET A 1 87 ? -7.739 6.921 18.405 1.00 95.75 87 MET A O 1
ATOM 743 N N . ILE A 1 88 ? -7.592 6.600 20.628 1.00 97.19 88 ILE A N 1
ATOM 744 C CA . ILE A 1 88 ? -7.886 7.983 21.007 1.00 97.19 88 ILE A CA 1
ATOM 745 C C . ILE A 1 88 ? -6.565 8.748 21.075 1.00 97.19 88 ILE A C 1
ATOM 747 O O . ILE A 1 88 ? -5.656 8.351 21.804 1.00 97.19 88 ILE A O 1
ATOM 751 N N . SER A 1 89 ? -6.439 9.839 20.323 1.00 96.62 89 SER A N 1
ATOM 752 C CA . SER A 1 89 ? -5.231 10.673 20.354 1.00 96.62 89 SER A CA 1
ATOM 753 C C . SER A 1 89 ? -5.547 12.124 19.975 1.00 96.62 89 SER A C 1
ATOM 755 O O . SER A 1 89 ? -6.402 12.360 19.115 1.00 96.62 89 SER A O 1
ATOM 757 N N . PRO A 1 90 ? -4.845 13.127 20.536 1.00 94.19 90 PRO A N 1
ATOM 758 C CA . PRO A 1 90 ? -5.123 14.533 20.238 1.00 94.19 90 PRO A CA 1
ATOM 759 C C . PRO A 1 90 ? -4.811 14.927 18.786 1.00 94.19 90 PRO A C 1
ATOM 761 O O . PRO A 1 90 ? -5.327 15.931 18.308 1.00 94.19 90 PRO A O 1
ATOM 764 N N . SER A 1 91 ? -3.986 14.152 18.073 1.00 91.62 91 SER A N 1
ATOM 765 C CA . SER A 1 91 ? -3.677 14.373 16.656 1.00 91.62 91 SER A CA 1
ATOM 766 C C . SER A 1 91 ? -3.380 13.061 15.921 1.00 91.62 91 SER A C 1
ATOM 768 O O . SER A 1 91 ? -2.995 12.069 16.542 1.00 91.62 91 SER A O 1
ATOM 770 N N . MET A 1 92 ? -3.496 13.064 14.589 1.00 89.19 92 MET A N 1
ATOM 771 C CA . MET A 1 92 ? -3.083 11.923 13.761 1.00 89.19 92 MET A CA 1
ATOM 772 C C . MET A 1 92 ? -1.579 11.648 13.897 1.00 89.19 92 MET A C 1
ATOM 774 O O . MET A 1 92 ? -1.174 10.500 14.043 1.00 89.19 92 MET A O 1
ATOM 778 N N . ALA A 1 93 ? -0.752 12.696 13.928 1.00 88.00 93 ALA A N 1
ATOM 779 C CA . ALA A 1 93 ? 0.692 12.568 14.111 1.00 88.00 93 ALA A CA 1
ATOM 780 C C . ALA A 1 93 ? 1.048 11.874 15.438 1.00 88.00 93 ALA A C 1
ATOM 782 O O . ALA A 1 93 ? 1.873 10.960 15.459 1.00 88.00 93 ALA A O 1
ATOM 783 N N . SER A 1 94 ? 0.385 12.244 16.542 1.00 91.31 94 SER A N 1
ATOM 784 C CA . SER A 1 94 ? 0.584 11.579 17.836 1.00 91.31 94 SER A CA 1
ATOM 785 C C . SER A 1 94 ? 0.078 10.138 17.834 1.00 91.31 94 SER A C 1
ATOM 787 O O . SER A 1 94 ? 0.730 9.274 18.417 1.00 91.31 94 SER A O 1
ATOM 789 N N . ALA A 1 95 ? -1.043 9.862 17.161 1.00 92.69 95 ALA A N 1
ATOM 790 C CA . ALA A 1 95 ? -1.565 8.508 17.011 1.00 92.69 95 ALA A CA 1
ATOM 791 C C . ALA A 1 95 ? -0.575 7.617 16.241 1.00 92.69 95 ALA A C 1
ATOM 793 O O . ALA A 1 95 ? -0.201 6.546 16.715 1.00 92.69 95 ALA A O 1
ATOM 794 N N . LEU A 1 96 ? -0.069 8.102 15.105 1.00 89.3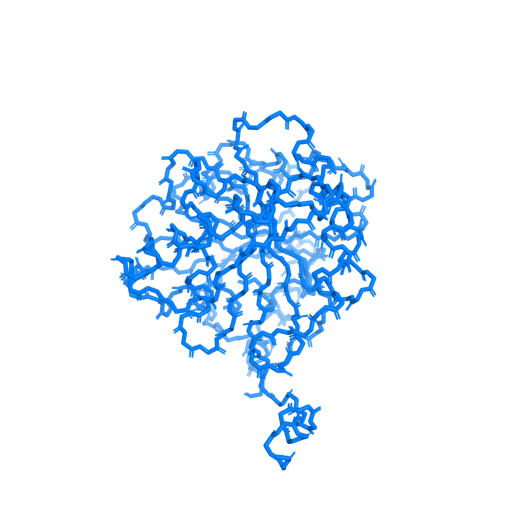1 96 LEU A N 1
ATOM 795 C CA . LEU A 1 96 ? 0.956 7.431 14.307 1.00 89.31 96 LEU A CA 1
ATOM 796 C C . LEU A 1 96 ? 2.226 7.178 15.117 1.00 89.31 96 LEU A C 1
ATOM 798 O O . LEU A 1 96 ? 2.695 6.046 15.166 1.00 89.31 96 LEU A O 1
ATOM 802 N N . ALA A 1 97 ? 2.754 8.191 15.808 1.00 88.69 97 ALA A N 1
ATOM 803 C CA . ALA A 1 97 ? 3.952 8.035 16.631 1.00 88.69 97 ALA A CA 1
ATOM 804 C C . ALA A 1 97 ? 3.787 6.951 17.712 1.00 88.69 97 ALA A C 1
ATOM 806 O O . ALA A 1 97 ? 4.733 6.216 17.985 1.00 88.69 97 ALA A O 1
ATOM 807 N N . GLN A 1 98 ? 2.599 6.824 18.313 1.00 89.44 98 GLN A N 1
ATOM 808 C CA . GLN A 1 98 ? 2.298 5.759 19.275 1.00 89.44 98 GLN A CA 1
ATOM 809 C C . GLN A 1 98 ? 2.204 4.390 18.587 1.00 89.44 98 GLN A C 1
ATOM 811 O O . GLN A 1 98 ? 2.831 3.439 19.041 1.00 89.44 98 GLN A O 1
ATOM 816 N N . CYS A 1 99 ? 1.485 4.298 17.465 1.00 87.69 99 CYS A N 1
ATOM 817 C CA . CYS A 1 99 ? 1.331 3.067 16.682 1.00 87.69 99 CYS A CA 1
ATOM 818 C C . CYS A 1 99 ? 2.673 2.478 16.236 1.00 87.69 99 CYS A C 1
ATOM 820 O O . CYS A 1 99 ? 2.896 1.279 16.365 1.00 87.69 99 CYS A O 1
ATOM 822 N N . LEU A 1 100 ? 3.566 3.333 15.732 1.00 84.19 100 LEU A N 1
ATOM 823 C CA . LEU A 1 100 ? 4.879 2.946 15.213 1.00 84.19 100 LEU A CA 1
ATOM 824 C C . LEU A 1 100 ? 5.811 2.378 16.299 1.00 84.19 100 LEU A C 1
ATOM 826 O O . LEU A 1 100 ? 6.768 1.687 15.973 1.00 84.19 100 LEU A O 1
ATOM 830 N N . GLN A 1 101 ? 5.549 2.669 17.577 1.00 83.12 101 GLN A N 1
ATOM 831 C CA . GLN A 1 101 ? 6.349 2.197 18.715 1.00 83.12 101 GLN A CA 1
ATOM 832 C C . GLN A 1 101 ? 5.750 0.963 19.405 1.00 83.12 101 GLN A C 1
ATOM 834 O O . GLN A 1 101 ? 6.385 0.378 20.283 1.00 83.12 101 GLN A O 1
ATOM 839 N N . MET A 1 102 ? 4.526 0.574 19.046 1.00 81.38 102 MET A N 1
ATOM 840 C CA . MET A 1 102 ? 3.848 -0.573 19.641 1.00 81.38 102 MET A CA 1
ATOM 841 C C . MET A 1 102 ? 4.203 -1.854 18.876 1.00 81.38 102 MET A C 1
ATOM 843 O O . MET A 1 102 ? 4.184 -1.853 17.640 1.00 81.38 102 MET A O 1
ATOM 847 N N . PRO A 1 103 ? 4.486 -2.970 19.576 1.00 77.31 103 PRO A N 1
ATOM 848 C CA . PRO A 1 103 ? 4.641 -4.254 18.910 1.00 77.31 103 PRO A CA 1
ATOM 849 C C . PRO A 1 103 ? 3.326 -4.646 18.229 1.00 77.31 103 PRO A C 1
ATOM 851 O O . PRO A 1 103 ? 2.234 -4.305 18.692 1.00 77.31 103 PRO A O 1
ATOM 854 N N . GLY A 1 104 ? 3.432 -5.386 17.131 1.00 77.19 104 GLY A N 1
ATOM 855 C CA . GLY A 1 104 ? 2.286 -5.988 16.472 1.00 77.19 104 GLY A CA 1
ATOM 856 C C . GLY A 1 104 ? 1.584 -6.995 17.380 1.00 77.19 104 GLY A C 1
ATOM 857 O O . GLY A 1 104 ? 2.146 -7.534 18.338 1.00 77.19 104 GLY A O 1
ATOM 858 N N . VAL A 1 105 ? 0.330 -7.287 17.050 1.00 76.94 105 VAL A N 1
ATOM 859 C CA . VAL A 1 105 ? -0.559 -8.159 17.838 1.00 76.94 105 VAL A CA 1
ATOM 860 C C . VAL A 1 105 ? -0.058 -9.599 17.983 1.00 76.94 105 VAL A C 1
ATOM 862 O O . VAL A 1 105 ? -0.436 -10.299 18.918 1.00 76.94 105 VAL A O 1
ATOM 865 N N . SER A 1 106 ? 0.835 -10.038 17.095 1.00 72.69 106 SER A N 1
ATOM 866 C CA . SER A 1 106 ? 1.514 -11.336 17.167 1.00 72.69 106 SER A CA 1
ATOM 867 C C . SER A 1 106 ? 2.679 -11.371 18.163 1.00 72.69 106 SER A C 1
ATOM 869 O O . SER A 1 106 ? 3.279 -12.425 18.375 1.00 72.69 106 SER A O 1
ATOM 871 N N . GLY A 1 107 ? 3.025 -10.230 18.767 1.00 71.81 107 GLY A N 1
ATOM 872 C CA . GLY A 1 107 ? 4.242 -10.047 19.555 1.00 71.81 107 GLY A CA 1
ATOM 873 C C . GLY A 1 107 ? 5.496 -9.799 18.710 1.00 71.81 107 GLY A C 1
ATOM 874 O O . GLY A 1 107 ? 6.570 -9.642 19.288 1.00 71.81 107 GLY A O 1
ATOM 875 N N . MET A 1 108 ? 5.367 -9.755 17.379 1.00 74.50 108 MET A N 1
ATOM 876 C CA . MET A 1 108 ? 6.420 -9.342 16.445 1.00 74.50 108 MET A CA 1
ATOM 877 C C . MET A 1 108 ? 6.306 -7.847 16.144 1.00 74.50 108 MET A C 1
ATOM 879 O O . MET A 1 108 ? 5.217 -7.282 16.213 1.00 74.50 108 MET A O 1
ATOM 883 N N . GLU A 1 109 ? 7.408 -7.200 15.776 1.00 82.19 109 GLU A N 1
ATOM 884 C CA . GLU A 1 109 ? 7.375 -5.795 15.363 1.00 82.19 109 GLU A CA 1
ATOM 885 C C . GLU A 1 109 ? 6.552 -5.606 14.076 1.00 82.19 109 GLU A C 1
ATOM 887 O O . GLU A 1 109 ? 6.487 -6.481 13.205 1.00 82.19 109 GLU A O 1
ATOM 892 N N . ASN A 1 110 ? 5.880 -4.459 13.966 1.00 87.31 110 ASN A N 1
ATOM 893 C CA . ASN A 1 110 ? 5.263 -4.054 12.709 1.00 87.31 110 ASN A CA 1
ATOM 894 C C . ASN A 1 110 ? 6.383 -3.627 11.757 1.00 87.31 110 ASN A C 1
ATOM 896 O O . ASN A 1 110 ? 7.176 -2.755 12.096 1.00 87.31 110 ASN A O 1
ATOM 900 N N . ASN A 1 111 ? 6.438 -4.214 10.562 1.00 90.19 111 ASN A N 1
ATOM 901 C CA . ASN A 1 111 ? 7.473 -3.905 9.569 1.00 90.19 111 ASN A CA 1
ATOM 902 C C . ASN A 1 111 ? 6.941 -3.082 8.394 1.00 90.19 111 ASN A C 1
ATOM 904 O O . ASN A 1 111 ? 7.714 -2.655 7.540 1.00 90.19 111 ASN A O 1
ATOM 908 N N . THR A 1 112 ? 5.624 -2.881 8.320 1.00 94.00 112 THR A N 1
ATOM 909 C CA . THR A 1 112 ? 4.967 -2.195 7.211 1.00 94.00 112 THR A CA 1
ATOM 910 C C . THR A 1 112 ? 3.843 -1.306 7.728 1.00 94.00 112 THR A C 1
ATOM 912 O O . THR A 1 112 ? 3.057 -1.721 8.575 1.00 94.00 112 THR A O 1
ATOM 915 N N . ILE A 1 113 ? 3.739 -0.084 7.211 1.00 95.56 113 ILE A N 1
ATOM 916 C CA . ILE A 1 113 ? 2.608 0.811 7.462 1.00 95.56 113 ILE A CA 1
ATOM 917 C C . ILE A 1 113 ? 1.810 1.027 6.177 1.00 95.56 113 ILE A C 1
ATOM 919 O O . ILE A 1 113 ? 2.384 1.237 5.105 1.00 95.56 113 ILE A O 1
ATOM 923 N N . LEU A 1 114 ? 0.484 0.974 6.291 1.00 97.50 114 LEU A N 1
ATOM 924 C CA . LEU A 1 114 ? -0.452 1.237 5.205 1.00 97.50 114 LEU A CA 1
ATOM 925 C C . LEU A 1 114 ? -1.195 2.550 5.453 1.00 97.50 114 LEU A C 1
ATOM 927 O O . LEU A 1 114 ? -2.034 2.653 6.347 1.00 97.50 114 LEU A O 1
ATOM 931 N N . PHE A 1 115 ? -0.906 3.531 4.605 1.00 97.31 115 PHE A N 1
ATOM 932 C CA . PHE A 1 115 ? -1.679 4.754 4.453 1.00 97.31 115 PHE A CA 1
ATOM 933 C C . PHE A 1 115 ? -2.660 4.630 3.289 1.00 97.31 115 PHE A C 1
ATOM 935 O O . PHE A 1 115 ? -2.497 3.807 2.385 1.00 97.31 115 PHE A O 1
ATOM 942 N N . GLU A 1 116 ? -3.675 5.486 3.285 1.00 96.62 116 GLU A N 1
ATOM 943 C CA . GLU A 1 116 ? -4.697 5.507 2.248 1.00 96.62 116 GLU A CA 1
ATOM 944 C C . GLU A 1 116 ? -5.220 6.916 2.006 1.00 96.62 116 GLU A C 1
ATOM 946 O O . GLU A 1 116 ? -5.282 7.732 2.928 1.00 96.62 116 GLU A O 1
ATOM 951 N N . TYR A 1 117 ? -5.652 7.170 0.775 1.00 96.75 117 TYR A N 1
ATOM 952 C CA . TYR A 1 117 ? -6.504 8.307 0.465 1.00 96.75 117 TYR A CA 1
ATOM 953 C C . TYR A 1 117 ? -7.412 7.995 -0.729 1.00 96.75 117 TYR A C 1
ATOM 955 O O . TYR A 1 117 ? -7.073 7.206 -1.617 1.00 96.75 117 TYR A O 1
ATOM 963 N N . SER A 1 118 ? -8.577 8.634 -0.745 1.00 95.50 118 SER A N 1
ATOM 964 C CA . SER A 1 118 ? -9.519 8.588 -1.857 1.00 95.50 118 SER A CA 1
ATOM 965 C C . SER A 1 118 ? -9.147 9.630 -2.907 1.00 95.50 118 SER A C 1
ATOM 967 O O . SER A 1 118 ? -8.713 10.731 -2.573 1.00 95.50 118 SER A O 1
ATOM 969 N N . VAL A 1 119 ? -9.401 9.350 -4.184 1.00 94.81 119 VAL A N 1
ATOM 970 C CA . VAL A 1 119 ? -9.297 10.358 -5.257 1.00 94.81 119 VAL A CA 1
ATOM 971 C C . VAL A 1 119 ? -10.195 11.585 -5.031 1.00 94.81 119 VAL A C 1
ATOM 973 O O . VAL A 1 119 ? -9.939 12.636 -5.613 1.00 94.81 119 VAL A O 1
ATOM 976 N N . HIS A 1 120 ? -11.213 11.470 -4.173 1.00 93.31 120 HIS A N 1
ATOM 977 C CA . HIS A 1 120 ? -12.115 12.562 -3.799 1.00 93.31 120 HIS A CA 1
ATOM 978 C C . HIS A 1 120 ? -11.669 13.326 -2.544 1.00 93.31 120 HIS A C 1
ATOM 980 O O . HIS A 1 120 ? -12.340 14.275 -2.139 1.00 93.31 120 HIS A O 1
ATOM 986 N N . ASP A 1 121 ? -10.562 12.927 -1.913 1.00 94.88 121 ASP A N 1
ATOM 987 C CA . ASP A 1 121 ? -10.082 13.601 -0.714 1.00 94.88 121 ASP A CA 1
ATOM 988 C C . ASP A 1 121 ? -9.514 14.995 -0.992 1.00 94.88 121 ASP A C 1
ATOM 990 O O . ASP A 1 121 ? -8.846 15.222 -2.009 1.00 94.88 121 ASP A O 1
ATOM 994 N N . PRO A 1 122 ? -9.679 15.932 -0.040 1.00 94.81 122 PRO A N 1
ATOM 995 C CA . PRO A 1 122 ? -8.955 17.188 -0.080 1.00 94.81 122 PRO A CA 1
ATOM 996 C C . PRO A 1 122 ? -7.447 16.951 0.088 1.00 94.81 122 PRO A C 1
ATOM 998 O O . PRO A 1 122 ? -7.006 15.983 0.710 1.00 94.81 122 PRO A O 1
ATOM 1001 N N . ALA A 1 123 ? -6.641 17.903 -0.395 1.00 94.81 123 ALA A N 1
ATOM 1002 C CA . ALA A 1 123 ? -5.176 17.854 -0.310 1.00 94.81 123 ALA A CA 1
ATOM 1003 C C . ALA A 1 123 ? -4.652 17.596 1.116 1.00 94.81 123 ALA A C 1
ATOM 1005 O O . ALA A 1 123 ? -3.656 16.897 1.282 1.00 94.81 123 ALA A O 1
ATOM 1006 N N . LYS A 1 124 ? -5.376 18.071 2.136 1.00 93.31 124 LYS A N 1
ATOM 1007 C CA . LYS A 1 124 ? -5.049 17.874 3.550 1.00 93.31 124 LYS A CA 1
ATOM 1008 C C . LYS A 1 124 ? -4.848 16.400 3.940 1.00 93.31 124 LYS A C 1
ATOM 1010 O O . LYS A 1 124 ? -3.959 16.104 4.726 1.00 93.31 124 LYS A O 1
ATOM 1015 N N . VAL A 1 125 ? -5.609 15.461 3.370 1.00 93.50 125 VAL A N 1
ATOM 1016 C CA . VAL A 1 125 ? -5.445 14.024 3.683 1.00 93.50 125 VAL A CA 1
ATOM 1017 C C . VAL A 1 125 ? -4.108 13.486 3.156 1.00 93.50 125 VAL A C 1
ATOM 1019 O O . VAL A 1 125 ? -3.445 12.675 3.807 1.00 93.50 125 VAL A O 1
ATOM 1022 N N . LEU A 1 126 ? -3.672 13.970 1.991 1.00 94.75 126 LEU A N 1
ATOM 1023 C CA . LEU A 1 126 ? -2.348 13.660 1.451 1.00 94.75 126 LEU A CA 1
ATOM 1024 C C . LEU A 1 126 ? -1.232 14.320 2.267 1.00 94.75 126 LEU A C 1
ATOM 1026 O O . LEU A 1 126 ? -0.177 13.718 2.438 1.00 94.75 126 LEU A O 1
ATOM 1030 N N . GLU A 1 127 ? -1.448 15.526 2.791 1.00 93.38 127 GLU A N 1
ATOM 1031 C CA . GLU A 1 127 ? -0.494 16.196 3.687 1.00 93.38 127 GLU A CA 1
ATOM 1032 C C . GLU A 1 127 ? -0.310 15.418 5.000 1.00 93.38 127 GLU A C 1
ATOM 1034 O O . GLU A 1 127 ? 0.826 15.163 5.400 1.00 93.38 127 GLU A O 1
ATOM 1039 N N . GLU A 1 128 ? -1.402 14.948 5.612 1.00 92.00 128 GLU A N 1
ATOM 1040 C CA . GLU A 1 128 ? -1.372 14.051 6.780 1.00 92.00 128 GLU A CA 1
ATOM 1041 C C . GLU A 1 128 ? -0.620 12.746 6.462 1.00 92.00 128 GLU A C 1
ATOM 1043 O O . GLU A 1 128 ? 0.215 12.283 7.241 1.00 92.00 128 GLU A O 1
ATOM 1048 N N . THR A 1 129 ? -0.860 12.177 5.275 1.00 93.69 129 THR A N 1
ATOM 1049 C CA . THR A 1 129 ? -0.140 10.989 4.791 1.00 93.69 129 THR A CA 1
ATOM 1050 C C . THR A 1 129 ? 1.361 11.260 4.658 1.00 93.69 129 THR A C 1
ATOM 1052 O O . THR A 1 129 ? 2.176 10.449 5.089 1.00 93.69 129 THR A O 1
ATOM 1055 N N . MET A 1 130 ? 1.753 12.411 4.107 1.00 93.31 130 MET A N 1
ATOM 1056 C CA . MET A 1 130 ? 3.157 12.808 3.960 1.00 93.31 130 MET A CA 1
ATOM 1057 C C . MET A 1 130 ? 3.875 12.949 5.302 1.00 93.31 130 MET A C 1
ATOM 1059 O O . MET A 1 130 ? 5.033 12.547 5.424 1.00 93.31 130 MET A O 1
ATOM 1063 N N . GLU A 1 131 ? 3.208 13.511 6.308 1.00 90.94 131 GLU A N 1
ATOM 1064 C CA . GLU A 1 131 ? 3.746 13.580 7.666 1.00 90.94 131 GLU A CA 1
ATOM 1065 C C . GLU A 1 131 ? 3.953 12.174 8.246 1.00 90.94 131 GLU A C 1
ATOM 1067 O O . GLU A 1 131 ? 5.044 11.853 8.724 1.00 90.94 131 GLU A O 1
ATOM 1072 N N . GLY A 1 132 ? 2.956 11.298 8.101 1.00 92.19 132 GLY A N 1
ATOM 1073 C CA . GLY A 1 132 ? 3.050 9.907 8.534 1.00 92.19 132 GLY A CA 1
ATOM 1074 C C . GLY A 1 132 ? 4.167 9.120 7.849 1.00 92.19 132 GLY A C 1
ATOM 1075 O O . GLY A 1 132 ? 4.886 8.373 8.511 1.00 92.19 132 GLY A O 1
ATOM 1076 N N . LEU A 1 133 ? 4.379 9.323 6.546 1.00 93.50 133 LEU A N 1
ATOM 1077 C CA . LEU A 1 133 ? 5.462 8.684 5.792 1.00 93.50 133 LEU A CA 1
ATOM 1078 C C . LEU A 1 133 ? 6.855 9.081 6.293 1.00 93.50 133 LEU A C 1
ATOM 1080 O O . LEU A 1 133 ? 7.766 8.250 6.264 1.00 93.50 133 LEU A O 1
ATOM 1084 N N . ARG A 1 134 ? 7.028 10.331 6.744 1.00 90.81 134 ARG A N 1
ATOM 1085 C CA . ARG A 1 134 ? 8.283 10.802 7.353 1.00 90.81 134 ARG A CA 1
ATOM 1086 C C . ARG A 1 134 ? 8.500 10.160 8.718 1.00 90.81 134 ARG A C 1
ATOM 1088 O O . ARG A 1 134 ? 9.594 9.673 8.985 1.00 90.81 134 ARG A O 1
ATOM 1095 N N . LEU A 1 135 ? 7.456 10.103 9.549 1.00 90.81 135 LEU A N 1
ATOM 1096 C CA . LEU A 1 135 ? 7.519 9.439 10.854 1.00 90.81 135 LEU A CA 1
ATOM 1097 C C . LEU A 1 135 ? 7.850 7.949 10.715 1.00 90.81 135 LEU A C 1
ATOM 1099 O O . LEU A 1 135 ? 8.705 7.451 11.439 1.00 90.81 135 LEU A O 1
ATOM 1103 N N . ALA A 1 136 ? 7.240 7.258 9.749 1.00 91.25 136 ALA A N 1
ATOM 1104 C CA . ALA A 1 136 ? 7.469 5.837 9.489 1.00 91.25 136 ALA A CA 1
ATOM 1105 C C . ALA A 1 136 ? 8.866 5.515 8.924 1.00 91.25 136 ALA A C 1
ATOM 1107 O O . ALA A 1 136 ? 9.330 4.381 9.054 1.00 91.25 136 ALA A O 1
ATOM 1108 N N . GLY A 1 137 ? 9.559 6.498 8.338 1.00 88.69 137 GLY A N 1
ATOM 1109 C CA . GLY A 1 137 ? 10.950 6.340 7.902 1.00 88.69 137 GLY A CA 1
ATOM 1110 C C . GLY A 1 137 ? 11.935 6.190 9.069 1.00 88.69 137 GLY A C 1
ATOM 1111 O O . GLY A 1 137 ? 12.942 5.500 8.938 1.00 88.69 137 GLY A O 1
ATOM 1112 N N . VAL A 1 138 ? 11.632 6.771 10.238 1.00 87.69 138 VAL A N 1
ATOM 1113 C CA . VAL A 1 138 ? 12.493 6.705 11.436 1.00 87.69 138 VAL A CA 1
ATOM 1114 C C . VAL A 1 138 ? 12.672 5.268 11.958 1.00 87.69 138 VAL A C 1
ATOM 1116 O O . VAL A 1 138 ? 13.822 4.849 12.102 1.00 87.69 138 VAL A O 1
ATOM 1119 N N . PRO A 1 139 ? 11.603 4.477 12.195 1.00 87.25 139 PRO A N 1
ATOM 1120 C CA . PRO A 1 139 ? 11.719 3.065 12.564 1.00 87.25 139 PRO A CA 1
ATOM 1121 C C . PRO A 1 139 ? 12.027 2.143 11.372 1.00 87.25 139 PRO A C 1
ATOM 1123 O O . PRO A 1 139 ? 12.013 0.931 11.542 1.00 87.25 139 PRO A O 1
ATOM 1126 N N . ARG A 1 140 ? 12.306 2.686 10.174 1.00 88.88 140 ARG A N 1
ATOM 1127 C CA . ARG A 1 140 ? 12.611 1.920 8.949 1.00 88.88 140 ARG A CA 1
ATOM 1128 C C . ARG A 1 140 ? 11.507 0.940 8.541 1.00 88.88 140 ARG A C 1
ATOM 1130 O O . ARG A 1 140 ? 11.783 -0.167 8.087 1.00 88.88 140 ARG A O 1
ATOM 1137 N N . MET A 1 141 ? 10.248 1.350 8.669 1.00 91.44 141 MET A N 1
ATOM 1138 C CA . MET A 1 141 ? 9.131 0.534 8.196 1.00 91.44 141 MET A CA 1
ATOM 1139 C C . MET A 1 141 ? 8.976 0.646 6.683 1.00 91.44 141 MET A C 1
ATOM 1141 O O . MET A 1 141 ? 9.108 1.728 6.111 1.00 91.44 141 MET A O 1
ATOM 1145 N N . ASN A 1 142 ? 8.591 -0.451 6.035 1.00 94.69 142 ASN A N 1
ATOM 1146 C CA . ASN A 1 142 ? 8.077 -0.401 4.674 1.00 94.69 142 ASN A CA 1
ATOM 1147 C C . ASN A 1 142 ? 6.818 0.476 4.635 1.00 94.69 142 ASN A C 1
ATOM 1149 O O . ASN A 1 142 ? 5.986 0.443 5.543 1.00 94.69 142 ASN A O 1
ATOM 1153 N N . ARG A 1 143 ? 6.659 1.265 3.576 1.00 96.06 143 ARG A N 1
ATOM 1154 C CA . ARG A 1 143 ? 5.606 2.278 3.469 1.00 96.06 143 ARG A CA 1
ATOM 1155 C C . ARG A 1 143 ? 4.740 2.005 2.255 1.00 96.06 143 ARG A C 1
ATOM 1157 O O . ARG A 1 143 ? 5.231 1.981 1.126 1.00 96.06 143 ARG A O 1
ATOM 1164 N N . LEU A 1 144 ? 3.450 1.824 2.504 1.00 98.25 144 LEU A N 1
ATOM 1165 C CA . LEU A 1 144 ? 2.430 1.633 1.485 1.00 98.25 144 LEU A CA 1
ATOM 1166 C C . LEU A 1 144 ? 1.479 2.826 1.497 1.00 98.25 144 LEU A C 1
ATOM 1168 O O . LEU A 1 144 ? 1.027 3.246 2.561 1.00 98.25 144 LEU A O 1
ATOM 1172 N N . VAL A 1 145 ? 1.148 3.352 0.321 1.00 98.31 145 VAL A N 1
ATOM 1173 C CA . VAL A 1 145 ? 0.082 4.348 0.159 1.00 98.31 145 VAL A CA 1
ATOM 1174 C C . VAL A 1 145 ? -0.892 3.835 -0.884 1.00 98.31 145 VAL A C 1
ATOM 1176 O O . VAL A 1 145 ? -0.559 3.754 -2.066 1.00 98.31 145 VAL A O 1
ATOM 1179 N N . LEU A 1 146 ? -2.097 3.482 -0.448 1.00 98.50 146 LEU A N 1
ATOM 1180 C CA . LEU A 1 146 ? -3.186 3.127 -1.345 1.00 98.50 146 LEU A CA 1
ATOM 1181 C C . LEU A 1 146 ? -3.917 4.396 -1.785 1.00 98.50 146 LEU A C 1
ATOM 1183 O O . LEU A 1 146 ? -4.605 5.031 -0.985 1.00 98.50 146 LEU A O 1
ATOM 1187 N N . ARG A 1 147 ? -3.837 4.718 -3.074 1.00 97.81 147 ARG A N 1
ATOM 1188 C CA . ARG A 1 147 ? -4.834 5.576 -3.707 1.00 97.81 147 ARG A CA 1
ATOM 1189 C C . ARG A 1 147 ? -5.986 4.709 -4.181 1.00 97.81 147 ARG A C 1
ATOM 1191 O O . ARG A 1 147 ? -5.764 3.812 -4.995 1.00 97.81 147 ARG A O 1
ATOM 1198 N N . HIS A 1 148 ? -7.197 5.018 -3.736 1.00 95.81 148 HIS A N 1
ATOM 1199 C CA . HIS A 1 148 ? -8.398 4.305 -4.166 1.00 95.81 148 HIS A CA 1
ATOM 1200 C C . HIS A 1 148 ? -9.507 5.235 -4.657 1.00 95.81 148 HIS A C 1
ATOM 1202 O O . HIS A 1 148 ? -9.510 6.436 -4.379 1.00 95.81 148 HIS A O 1
ATOM 1208 N N . GLY A 1 149 ? -10.434 4.672 -5.426 1.00 90.94 149 GLY A N 1
ATOM 1209 C CA . GLY A 1 149 ? -11.654 5.348 -5.863 1.00 90.94 149 GLY A CA 1
ATOM 1210 C C . GLY A 1 149 ? -12.882 4.452 -5.738 1.00 90.94 149 GLY A C 1
ATOM 1211 O O . GLY A 1 149 ? -12.902 3.490 -4.977 1.00 90.94 149 GLY A O 1
ATOM 1212 N N . GLU A 1 150 ? -13.907 4.740 -6.534 1.00 87.56 150 GLU A N 1
ATOM 1213 C CA . GLU A 1 150 ? -15.195 4.028 -6.500 1.00 87.56 150 GLU A CA 1
ATOM 1214 C C . GLU A 1 150 ? -15.159 2.635 -7.155 1.00 87.56 150 GLU A C 1
ATOM 1216 O O . GLU A 1 150 ? -16.161 1.927 -7.176 1.00 87.56 150 GLU A O 1
ATOM 1221 N N . ASN A 1 151 ? -14.019 2.230 -7.724 1.00 84.75 151 ASN A N 1
ATOM 1222 C CA . ASN A 1 151 ? -13.897 0.980 -8.473 1.00 84.75 151 ASN A CA 1
ATOM 1223 C C . ASN A 1 151 ? -13.609 -0.247 -7.583 1.00 84.75 151 ASN A C 1
ATOM 1225 O O . ASN A 1 151 ? -13.799 -1.368 -8.045 1.00 84.75 151 ASN A O 1
ATOM 1229 N N . PHE A 1 152 ? -13.166 -0.061 -6.331 1.00 90.38 152 PHE A N 1
ATOM 1230 C CA . PHE A 1 152 ? -12.957 -1.130 -5.335 1.00 90.38 152 PHE A CA 1
ATOM 1231 C C . PHE A 1 152 ? -12.175 -2.358 -5.852 1.00 90.38 152 PHE A C 1
ATOM 1233 O O . PHE A 1 152 ? -12.604 -3.504 -5.682 1.00 90.38 152 PHE A O 1
ATOM 1240 N N . PHE A 1 153 ? -11.023 -2.129 -6.488 1.00 95.25 153 PHE A N 1
ATOM 1241 C CA . PHE A 1 153 ? -10.179 -3.154 -7.119 1.00 95.25 153 PHE A CA 1
ATOM 1242 C C . PHE A 1 153 ? -10.857 -3.915 -8.272 1.00 95.25 153 PHE A C 1
ATOM 1244 O O . PHE A 1 153 ? -10.477 -5.038 -8.599 1.00 95.25 153 PHE A O 1
ATOM 1251 N N . GLY A 1 154 ? -11.874 -3.317 -8.896 1.00 93.44 154 GLY A N 1
ATOM 1252 C CA . GLY A 1 154 ? -12.492 -3.783 -10.133 1.00 93.44 154 GLY A CA 1
ATOM 1253 C C . GLY A 1 154 ? -12.952 -5.237 -10.079 1.00 93.44 154 GLY A C 1
ATOM 1254 O O . GLY A 1 154 ? -13.639 -5.661 -9.152 1.00 93.44 154 GLY A O 1
ATOM 1255 N N . ALA A 1 155 ? -12.578 -6.006 -11.101 1.00 95.00 155 ALA A N 1
ATOM 1256 C CA . ALA A 1 155 ? -12.918 -7.423 -11.201 1.00 95.00 155 ALA A CA 1
ATOM 1257 C C . ALA A 1 155 ? -11.889 -8.338 -10.516 1.00 95.00 155 ALA A C 1
ATOM 1259 O O . ALA A 1 155 ? -12.085 -9.553 -10.524 1.00 95.00 155 ALA A O 1
ATOM 1260 N N . ARG A 1 156 ? -10.810 -7.768 -9.950 1.00 96.62 156 ARG A N 1
ATOM 1261 C CA . ARG A 1 156 ? -9.715 -8.485 -9.270 1.00 96.62 156 ARG A CA 1
ATOM 1262 C C . ARG A 1 156 ? -9.073 -9.568 -10.143 1.00 96.62 156 ARG A C 1
ATOM 1264 O O . ARG A 1 156 ? -8.762 -10.657 -9.674 1.00 96.62 156 ARG A O 1
ATOM 1271 N N . LYS A 1 157 ? -8.900 -9.277 -11.434 1.00 96.06 157 LYS A N 1
ATOM 1272 C CA . LYS A 1 157 ? -8.322 -10.175 -12.444 1.00 96.06 157 LYS A CA 1
ATOM 1273 C C . LYS A 1 157 ? -6.891 -9.824 -12.819 1.00 96.06 157 LYS A C 1
ATOM 1275 O O . LYS A 1 157 ? -6.195 -10.672 -13.362 1.00 96.06 157 LYS A O 1
ATOM 1280 N N . SER A 1 158 ? -6.451 -8.592 -12.584 1.00 96.00 158 SER A N 1
ATOM 1281 C CA . SER A 1 158 ? -5.153 -8.130 -13.084 1.00 96.00 158 SER A CA 1
ATOM 1282 C C . SER A 1 158 ? -4.423 -7.223 -12.100 1.00 96.00 158 SER A C 1
ATOM 1284 O O . SER A 1 158 ? -4.928 -6.175 -11.696 1.00 96.00 158 SER A O 1
ATOM 1286 N N . ILE A 1 159 ? -3.198 -7.612 -11.749 1.00 97.06 159 ILE A N 1
ATOM 1287 C CA . ILE A 1 159 ? -2.272 -6.799 -10.960 1.00 97.06 159 ILE A CA 1
ATOM 1288 C C . ILE A 1 159 ? -1.079 -6.452 -11.845 1.00 97.06 159 ILE A C 1
ATOM 1290 O O . ILE A 1 159 ? -0.406 -7.335 -12.377 1.00 97.06 159 ILE A O 1
ATOM 1294 N N . HIS A 1 160 ? -0.798 -5.164 -12.020 1.00 97.50 160 HIS A N 1
ATOM 1295 C CA . HIS A 1 160 ? 0.355 -4.705 -12.793 1.00 97.50 160 HIS A CA 1
ATOM 1296 C C . HIS A 1 160 ? 1.426 -4.148 -11.853 1.00 97.50 160 HIS A C 1
ATOM 1298 O O . HIS A 1 160 ? 1.148 -3.244 -11.072 1.00 97.50 160 HIS A O 1
ATOM 1304 N N . VAL A 1 161 ? 2.659 -4.641 -11.951 1.00 96.44 161 VAL A N 1
ATOM 1305 C CA . VAL A 1 161 ? 3.805 -4.171 -11.158 1.00 96.44 161 VAL A CA 1
ATOM 1306 C C . VAL A 1 161 ? 4.785 -3.445 -12.068 1.00 96.44 161 VAL A C 1
ATOM 1308 O O . VAL A 1 161 ? 5.211 -4.002 -13.077 1.00 96.44 161 VAL A O 1
ATOM 1311 N N . TRP A 1 162 ? 5.171 -2.221 -11.713 1.00 95.94 162 TRP A N 1
ATOM 1312 C CA . TRP A 1 162 ? 6.124 -1.424 -12.485 1.00 95.94 162 TRP A CA 1
ATOM 1313 C C . TRP A 1 162 ? 7.468 -1.300 -11.776 1.00 95.94 162 TRP A C 1
ATOM 1315 O O . TRP A 1 162 ? 7.587 -0.643 -10.742 1.00 95.94 162 TRP A O 1
ATOM 1325 N N . LEU A 1 163 ? 8.493 -1.901 -12.377 1.00 91.19 163 LEU A N 1
ATOM 1326 C CA . LEU A 1 163 ? 9.883 -1.801 -11.951 1.00 91.19 163 LEU A CA 1
ATOM 1327 C C . LEU A 1 163 ? 10.576 -0.702 -12.757 1.00 91.19 163 LEU A C 1
ATOM 1329 O O . LEU A 1 163 ? 10.499 -0.683 -13.987 1.00 91.19 163 LEU A O 1
ATOM 1333 N N . THR A 1 164 ? 11.267 0.201 -12.064 1.00 86.50 164 THR A N 1
ATOM 1334 C CA . THR A 1 164 ? 12.049 1.276 -12.685 1.00 86.50 164 THR A CA 1
ATOM 1335 C C . THR A 1 164 ? 13.504 1.217 -12.231 1.00 86.50 164 THR A C 1
ATOM 1337 O O . THR A 1 164 ? 13.824 0.597 -11.214 1.00 86.50 164 THR A O 1
ATOM 1340 N N . TRP A 1 165 ? 14.389 1.901 -12.957 1.00 72.56 165 TRP A N 1
ATOM 1341 C CA . TRP A 1 165 ? 15.819 2.005 -12.635 1.00 72.56 165 TRP A CA 1
ATOM 1342 C C . TRP A 1 165 ? 16.106 2.748 -11.316 1.00 72.56 165 TRP A C 1
ATOM 1344 O O . TRP A 1 165 ? 17.214 2.682 -10.794 1.00 72.56 165 TRP A O 1
ATOM 1354 N N . HIS A 1 166 ? 15.119 3.447 -10.749 1.00 67.94 166 HIS A N 1
ATOM 1355 C CA . HIS A 1 166 ? 15.258 4.147 -9.470 1.00 67.94 166 HIS A CA 1
ATOM 1356 C C . HIS A 1 166 ? 14.813 3.311 -8.261 1.00 67.94 166 HIS A C 1
ATOM 1358 O O . HIS A 1 166 ? 15.046 3.713 -7.124 1.00 67.94 166 HIS A O 1
ATOM 1364 N N . ASP A 1 167 ? 14.195 2.149 -8.488 1.00 67.75 167 ASP A N 1
ATOM 1365 C CA . ASP A 1 167 ? 13.376 1.465 -7.483 1.00 67.75 167 ASP A CA 1
ATOM 1366 C C . ASP A 1 167 ? 13.853 0.026 -7.185 1.00 67.75 167 ASP A C 1
ATOM 1368 O O . ASP A 1 167 ? 13.060 -0.815 -6.764 1.00 67.75 167 ASP A O 1
ATOM 1372 N N . HIS A 1 168 ? 15.150 -0.278 -7.352 1.00 68.44 168 HIS A N 1
ATOM 1373 C CA . HIS A 1 168 ? 15.701 -1.627 -7.106 1.00 68.44 168 HIS A CA 1
ATOM 1374 C C . HIS A 1 168 ? 15.371 -2.178 -5.709 1.00 68.44 168 HIS A C 1
ATOM 1376 O O . HIS A 1 168 ? 15.109 -3.368 -5.562 1.00 68.44 168 HIS A O 1
ATOM 1382 N N . ARG A 1 169 ? 15.339 -1.315 -4.682 1.00 79.62 169 ARG A N 1
ATOM 1383 C CA . ARG A 1 169 ? 14.951 -1.707 -3.313 1.00 79.62 169 ARG A CA 1
ATOM 1384 C C . ARG A 1 169 ? 13.478 -2.113 -3.216 1.00 79.62 169 ARG A C 1
ATOM 1386 O O . ARG A 1 169 ? 13.147 -3.016 -2.460 1.00 79.62 169 ARG A O 1
ATOM 1393 N N . ASN A 1 170 ? 12.611 -1.481 -4.003 1.00 89.56 170 ASN A N 1
ATOM 1394 C CA . ASN A 1 170 ? 11.165 -1.690 -3.952 1.00 89.56 170 ASN A CA 1
ATOM 1395 C C . ASN A 1 170 ? 10.727 -2.941 -4.718 1.00 89.56 170 ASN A C 1
ATOM 1397 O O . ASN A 1 170 ? 9.658 -3.474 -4.434 1.00 89.56 170 ASN A O 1
ATOM 1401 N N . ALA A 1 171 ? 11.530 -3.402 -5.685 1.00 87.06 171 ALA A N 1
ATOM 1402 C CA . ALA A 1 171 ? 11.173 -4.494 -6.587 1.00 87.06 171 ALA A CA 1
ATOM 1403 C C . ALA A 1 171 ? 10.745 -5.762 -5.833 1.00 87.06 171 ALA A C 1
ATOM 1405 O O . ALA A 1 171 ? 9.643 -6.258 -6.067 1.00 87.06 171 ALA A O 1
ATOM 1406 N N . ASN A 1 172 ? 11.569 -6.223 -4.884 1.00 85.19 172 ASN A N 1
ATOM 1407 C CA . ASN A 1 172 ? 11.290 -7.421 -4.088 1.00 85.19 172 ASN A CA 1
ATOM 1408 C C . ASN A 1 172 ? 9.961 -7.293 -3.334 1.00 85.19 172 ASN A C 1
ATOM 1410 O O . ASN A 1 172 ? 9.114 -8.175 -3.440 1.00 85.19 172 ASN A O 1
ATOM 1414 N N . LEU A 1 173 ? 9.753 -6.180 -2.619 1.00 90.06 173 LEU A N 1
ATOM 1415 C CA . LEU A 1 173 ? 8.532 -5.961 -1.843 1.00 90.06 173 LEU A CA 1
ATOM 1416 C C . LEU A 1 173 ? 7.298 -5.858 -2.746 1.00 90.06 173 LEU A C 1
ATOM 1418 O O . LEU A 1 173 ? 6.293 -6.497 -2.467 1.00 90.06 173 LEU A O 1
ATOM 1422 N N . MET A 1 174 ? 7.354 -5.090 -3.838 1.00 93.31 174 MET A N 1
ATOM 1423 C CA . MET A 1 174 ? 6.215 -4.949 -4.753 1.00 93.31 174 MET A CA 1
ATOM 1424 C C . MET A 1 174 ? 5.801 -6.287 -5.362 1.00 93.31 174 MET A C 1
ATOM 1426 O O . MET A 1 174 ? 4.616 -6.610 -5.409 1.00 93.31 174 MET A O 1
ATOM 1430 N N . ILE A 1 175 ? 6.782 -7.069 -5.812 1.00 88.88 175 ILE A N 1
ATOM 1431 C CA . ILE A 1 175 ? 6.552 -8.411 -6.335 1.00 88.88 175 ILE A CA 1
ATOM 1432 C C . ILE A 1 175 ? 5.933 -9.283 -5.245 1.00 88.88 175 ILE A C 1
ATOM 1434 O O . ILE A 1 175 ? 4.869 -9.857 -5.459 1.00 88.88 175 ILE A O 1
ATOM 1438 N N . LEU A 1 176 ? 6.541 -9.331 -4.062 1.00 89.06 176 LEU A N 1
ATOM 1439 C CA . LEU A 1 176 ? 6.054 -10.138 -2.952 1.00 89.06 176 LEU A CA 1
ATOM 1440 C C . LEU A 1 176 ? 4.606 -9.794 -2.581 1.00 89.06 176 LEU A C 1
ATOM 1442 O O . LEU A 1 176 ? 3.777 -10.693 -2.474 1.00 89.06 176 LEU A O 1
ATOM 1446 N N . LEU A 1 177 ? 4.272 -8.506 -2.466 1.00 92.88 177 LEU A N 1
ATOM 1447 C CA . LEU A 1 177 ? 2.906 -8.048 -2.208 1.00 92.88 177 LEU A CA 1
ATOM 1448 C C . LEU A 1 177 ? 1.941 -8.518 -3.306 1.00 92.88 177 LEU A C 1
ATOM 1450 O O . LEU A 1 177 ? 0.874 -9.032 -2.984 1.00 92.88 177 LEU A O 1
ATOM 1454 N N . ALA A 1 178 ? 2.314 -8.414 -4.586 1.00 93.06 178 ALA A N 1
ATOM 1455 C CA . ALA A 1 178 ? 1.473 -8.884 -5.688 1.00 93.06 178 ALA A CA 1
ATOM 1456 C C . ALA A 1 178 ? 1.182 -10.396 -5.607 1.00 93.06 178 ALA A C 1
ATOM 1458 O O . ALA A 1 178 ? 0.041 -10.809 -5.810 1.00 93.06 178 ALA A O 1
ATOM 1459 N N . TYR A 1 179 ? 2.173 -11.223 -5.256 1.00 88.50 179 TYR A N 1
ATOM 1460 C CA . TYR A 1 179 ? 1.970 -12.670 -5.097 1.00 88.50 179 TYR A CA 1
ATOM 1461 C C . TYR A 1 179 ? 1.210 -13.036 -3.817 1.00 88.50 179 TYR A C 1
ATOM 1463 O O . TYR A 1 179 ? 0.434 -13.992 -3.825 1.00 88.50 179 TYR A O 1
ATOM 1471 N N . ILE A 1 180 ? 1.366 -12.266 -2.736 1.00 89.38 180 ILE A N 1
ATOM 1472 C CA . ILE A 1 180 ? 0.537 -12.414 -1.531 1.00 89.38 180 ILE A CA 1
ATOM 1473 C C . ILE A 1 180 ? -0.933 -12.164 -1.876 1.00 89.38 180 ILE A C 1
ATOM 1475 O O . ILE A 1 180 ? -1.786 -12.977 -1.515 1.00 89.38 180 ILE A O 1
ATOM 1479 N N . LEU A 1 181 ? -1.223 -11.093 -2.626 1.00 92.75 181 LEU A N 1
ATOM 1480 C CA . LEU A 1 181 ? -2.574 -10.801 -3.108 1.00 92.75 181 LEU A CA 1
ATOM 1481 C C . LEU A 1 181 ? -3.103 -11.932 -3.991 1.00 92.75 181 LEU A C 1
ATOM 1483 O O . LEU A 1 181 ? -4.209 -12.407 -3.756 1.00 92.75 181 LEU A O 1
ATOM 1487 N N . LEU A 1 182 ? -2.296 -12.424 -4.934 1.00 90.25 182 LEU A N 1
ATOM 1488 C CA . LEU A 1 182 ? -2.658 -13.537 -5.816 1.00 90.25 182 LEU A CA 1
ATOM 1489 C C . LEU A 1 182 ? -2.979 -14.837 -5.051 1.00 90.25 182 LEU A C 1
ATOM 1491 O O . LEU A 1 182 ? -3.800 -15.640 -5.490 1.00 90.25 182 LEU A O 1
ATOM 1495 N N . GLY A 1 183 ? -2.361 -15.041 -3.885 1.00 88.25 183 GLY A N 1
ATOM 1496 C CA . GLY A 1 183 ? -2.654 -16.161 -2.988 1.00 88.25 183 GLY A CA 1
ATOM 1497 C C . GLY A 1 183 ? -3.987 -16.045 -2.233 1.00 88.25 183 GLY A C 1
ATOM 1498 O O . GLY A 1 183 ? -4.405 -17.004 -1.571 1.00 88.25 183 GLY A O 1
ATOM 1499 N N . HIS A 1 184 ? -4.663 -14.895 -2.300 1.00 91.31 184 HIS A N 1
ATOM 1500 C CA . HIS A 1 184 ? -5.961 -14.674 -1.674 1.00 91.31 184 HIS A CA 1
ATOM 1501 C C . HIS A 1 184 ? -7.114 -15.198 -2.545 1.00 91.31 184 HIS A C 1
ATOM 1503 O O . HIS A 1 184 ? -7.118 -15.054 -3.764 1.00 91.31 184 HIS A O 1
ATOM 1509 N N . LYS A 1 185 ? -8.157 -15.754 -1.911 1.00 92.81 185 LYS A N 1
ATOM 1510 C CA . LYS A 1 185 ? -9.333 -16.324 -2.604 1.00 92.81 185 LYS A CA 1
ATOM 1511 C C . LYS A 1 185 ? -10.062 -15.315 -3.507 1.00 92.81 185 LYS A C 1
ATOM 1513 O O . LYS A 1 185 ? -10.596 -15.700 -4.537 1.00 92.81 185 LYS A O 1
ATOM 1518 N N . ASP A 1 186 ? -10.063 -14.035 -3.132 1.00 93.75 186 ASP A N 1
ATOM 1519 C CA . ASP A 1 186 ? -10.743 -12.969 -3.887 1.00 93.75 186 ASP A CA 1
ATOM 1520 C C . ASP A 1 186 ? -10.007 -12.589 -5.179 1.00 93.75 186 ASP A C 1
ATOM 1522 O O . ASP A 1 186 ? -10.613 -11.985 -6.058 1.00 93.75 186 ASP A O 1
ATOM 1526 N N . TRP A 1 187 ? -8.724 -12.941 -5.281 1.00 95.12 187 TRP A N 1
ATOM 1527 C CA . TRP A 1 187 ? -7.877 -12.757 -6.462 1.00 95.12 187 TRP A CA 1
ATOM 1528 C C . TRP A 1 187 ? -7.652 -14.091 -7.190 1.00 95.12 187 TRP A C 1
ATOM 1530 O O . TRP A 1 187 ? -6.706 -14.247 -7.961 1.00 95.12 187 TRP A O 1
ATOM 1540 N N . HIS A 1 188 ? -8.505 -15.090 -6.938 1.00 93.31 188 HIS A N 1
ATOM 1541 C CA . HIS A 1 188 ? -8.390 -16.390 -7.582 1.00 93.31 188 HIS A CA 1
ATOM 1542 C C . HIS A 1 188 ? -8.524 -16.262 -9.104 1.00 93.31 188 HIS A C 1
ATOM 1544 O O . HIS A 1 188 ? -9.514 -15.739 -9.614 1.00 93.31 188 HIS A O 1
ATOM 1550 N N . GLY A 1 189 ? -7.526 -16.775 -9.825 1.00 91.56 189 GLY A N 1
ATOM 1551 C CA . GLY A 1 189 ? -7.458 -16.669 -11.282 1.00 91.56 189 GLY A CA 1
ATOM 1552 C C . GLY A 1 189 ? -7.023 -15.293 -11.792 1.00 91.56 189 GLY A C 1
ATOM 1553 O O . GLY A 1 189 ? -7.115 -15.055 -12.993 1.00 91.56 189 GLY A O 1
ATOM 1554 N N . ALA A 1 190 ? -6.566 -14.394 -10.914 1.00 94.94 190 ALA A N 1
ATOM 1555 C CA . ALA A 1 190 ? -5.924 -13.162 -11.341 1.00 94.94 190 ALA A CA 1
ATOM 1556 C C . ALA A 1 190 ? -4.553 -13.435 -11.976 1.00 94.94 190 ALA A C 1
ATOM 1558 O O . ALA A 1 190 ? -3.921 -14.463 -11.734 1.00 94.94 190 ALA A O 1
ATOM 1559 N N . GLU A 1 191 ? -4.067 -12.482 -12.759 1.00 92.94 191 GLU A N 1
ATOM 1560 C CA . GLU A 1 191 ? -2.737 -12.521 -13.357 1.00 92.94 191 GLU A CA 1
ATOM 1561 C C . GLU A 1 191 ? -1.889 -11.347 -12.864 1.00 92.94 191 GLU A C 1
ATOM 1563 O O . GLU A 1 191 ? -2.379 -10.229 -12.678 1.00 92.94 191 GLU A O 1
ATOM 1568 N N . VAL A 1 192 ? -0.594 -11.604 -12.669 1.00 92.31 192 VAL A N 1
ATOM 1569 C CA . VAL A 1 192 ? 0.398 -10.578 -12.330 1.00 92.31 192 VAL A CA 1
ATOM 1570 C C . VAL A 1 192 ? 1.271 -10.323 -13.554 1.00 92.31 192 VAL A C 1
ATOM 1572 O O . VAL A 1 192 ? 1.973 -11.222 -14.014 1.00 92.31 192 VAL A O 1
ATOM 1575 N N . SER A 1 193 ? 1.256 -9.087 -14.054 1.00 94.25 193 SER A N 1
ATOM 1576 C CA . SER A 1 193 ? 2.141 -8.625 -15.130 1.00 94.25 193 SER A CA 1
ATOM 1577 C C . SER A 1 193 ? 3.208 -7.691 -14.574 1.00 94.25 193 SER A C 1
ATOM 1579 O O . SER A 1 193 ? 2.887 -6.705 -13.908 1.00 94.25 193 SER A O 1
ATOM 1581 N N . ILE A 1 194 ? 4.477 -7.977 -14.857 1.00 93.19 194 ILE A N 1
ATOM 1582 C CA . ILE A 1 194 ? 5.613 -7.196 -14.364 1.00 93.19 194 ILE A CA 1
ATOM 1583 C C . ILE A 1 194 ? 6.217 -6.428 -15.534 1.00 93.19 194 ILE A C 1
ATOM 1585 O O . ILE A 1 194 ? 6.734 -7.016 -16.479 1.00 93.19 194 ILE A O 1
ATOM 1589 N N . PHE A 1 195 ? 6.174 -5.104 -15.468 1.00 94.62 195 PHE A N 1
ATOM 1590 C CA . PHE A 1 195 ? 6.738 -4.215 -16.475 1.00 94.62 195 PHE A CA 1
ATOM 1591 C C . PHE A 1 195 ? 8.044 -3.626 -15.960 1.00 94.62 195 PHE A C 1
ATOM 1593 O O . PHE A 1 195 ? 8.056 -2.888 -14.977 1.00 94.62 195 PHE A O 1
ATOM 1600 N N . ALA A 1 196 ? 9.145 -3.936 -16.635 1.00 92.06 196 ALA A N 1
ATOM 1601 C CA . ALA A 1 196 ? 10.467 -3.426 -16.310 1.00 92.06 196 ALA A CA 1
ATOM 1602 C C . ALA A 1 196 ? 10.838 -2.315 -17.297 1.00 92.06 196 ALA A C 1
ATOM 1604 O O . ALA A 1 196 ? 11.250 -2.582 -18.426 1.00 92.06 196 ALA A O 1
ATOM 1605 N N . ALA A 1 197 ? 10.630 -1.062 -16.895 1.00 91.88 197 ALA A N 1
ATOM 1606 C CA . ALA A 1 197 ? 10.918 0.103 -17.723 1.00 91.88 197 ALA A CA 1
ATOM 1607 C C . ALA A 1 197 ? 12.330 0.613 -17.429 1.00 91.88 197 ALA A C 1
ATOM 1609 O O . ALA A 1 197 ? 12.586 1.101 -16.327 1.00 91.88 197 ALA A O 1
ATOM 1610 N N . TYR A 1 198 ? 13.235 0.512 -18.404 1.00 89.75 198 TYR A N 1
ATOM 1611 C CA . TYR A 1 198 ? 14.648 0.873 -18.243 1.00 89.75 198 TYR A CA 1
ATOM 1612 C C . TYR A 1 198 ? 15.132 1.774 -19.378 1.00 89.75 198 TYR A C 1
ATOM 1614 O O . TYR A 1 198 ? 14.756 1.524 -20.527 1.00 89.75 198 TYR A O 1
ATOM 1622 N N . PRO A 1 199 ? 16.024 2.752 -19.115 1.00 88.75 199 PRO A N 1
ATOM 1623 C CA . PRO A 1 199 ? 16.614 3.564 -20.170 1.00 88.75 199 PRO A CA 1
ATOM 1624 C C . PRO A 1 199 ? 17.264 2.673 -21.229 1.00 88.75 199 PRO A C 1
ATOM 1626 O O . PRO A 1 199 ? 17.969 1.722 -20.899 1.00 88.75 199 PRO A O 1
ATOM 1629 N N . ARG A 1 200 ? 17.066 2.976 -22.515 1.00 89.31 200 ARG A N 1
ATOM 1630 C CA . ARG A 1 200 ? 17.497 2.129 -23.643 1.00 89.31 200 ARG A CA 1
ATOM 1631 C C . ARG A 1 200 ? 18.979 1.749 -23.584 1.00 89.31 200 ARG A C 1
ATOM 1633 O O . ARG A 1 200 ? 19.331 0.645 -23.989 1.00 89.31 200 ARG A O 1
ATOM 1640 N N . LYS A 1 201 ? 19.825 2.649 -23.074 1.00 88.56 201 LYS A N 1
ATOM 1641 C CA . LYS A 1 201 ? 21.270 2.426 -22.898 1.00 88.56 201 LYS A CA 1
ATOM 1642 C C . LYS A 1 201 ? 21.581 1.355 -21.846 1.00 88.56 201 LYS A C 1
ATOM 1644 O O . LYS A 1 201 ? 22.529 0.605 -22.023 1.00 88.56 201 LYS A O 1
ATOM 1649 N N . GLU A 1 202 ? 20.763 1.267 -20.803 1.00 87.88 202 GLU A N 1
ATOM 1650 C CA . GLU A 1 202 ? 20.929 0.347 -19.670 1.00 87.88 202 GLU A CA 1
ATOM 1651 C C . GLU A 1 202 ? 20.046 -0.904 -19.790 1.00 87.88 202 GLU A C 1
ATOM 1653 O O . GLU A 1 202 ? 20.276 -1.893 -19.104 1.00 87.88 202 GLU A O 1
ATOM 1658 N N . ALA A 1 203 ? 19.040 -0.897 -20.672 1.00 88.12 203 ALA A N 1
ATOM 1659 C CA . ALA A 1 203 ? 18.010 -1.932 -20.731 1.00 88.12 203 ALA A CA 1
ATOM 1660 C C . ALA A 1 203 ? 18.578 -3.354 -20.838 1.00 88.12 203 ALA A C 1
ATOM 1662 O O . ALA A 1 203 ? 18.045 -4.261 -20.206 1.00 88.12 203 ALA A O 1
ATOM 1663 N N . ARG A 1 204 ? 19.667 -3.561 -21.591 1.00 88.19 204 ARG A N 1
ATOM 1664 C CA . ARG A 1 204 ? 20.307 -4.880 -21.716 1.00 88.19 204 ARG A CA 1
ATOM 1665 C C . ARG A 1 204 ? 20.929 -5.343 -20.397 1.00 88.19 204 ARG A C 1
ATOM 1667 O O . ARG A 1 204 ? 20.660 -6.460 -19.977 1.00 88.19 204 ARG A O 1
ATOM 1674 N N . GLU A 1 205 ? 21.732 -4.490 -19.769 1.00 88.88 205 GLU A N 1
ATOM 1675 C CA . GLU A 1 205 ? 22.407 -4.780 -18.499 1.00 88.88 205 GLU A CA 1
ATOM 1676 C C . GLU A 1 205 ? 21.387 -5.020 -17.382 1.00 88.88 205 GLU A C 1
ATOM 1678 O O . GLU A 1 205 ? 21.406 -6.067 -16.747 1.00 88.88 205 GLU A O 1
ATOM 1683 N N . ARG A 1 206 ? 20.407 -4.123 -17.233 1.00 86.62 206 ARG A N 1
ATOM 1684 C CA . ARG A 1 206 ? 19.347 -4.233 -16.215 1.00 86.62 206 ARG A CA 1
ATOM 1685 C C . ARG A 1 206 ? 18.454 -5.452 -16.398 1.00 86.62 206 ARG A C 1
ATOM 1687 O O . ARG A 1 206 ? 17.991 -6.029 -15.420 1.00 86.62 206 ARG A O 1
ATOM 1694 N N . THR A 1 207 ? 18.197 -5.850 -17.644 1.00 87.69 207 THR A N 1
ATOM 1695 C CA . THR A 1 207 ? 17.455 -7.088 -17.918 1.00 87.69 207 THR A CA 1
ATOM 1696 C C . THR A 1 207 ? 18.243 -8.303 -17.456 1.00 87.69 207 THR A C 1
ATOM 1698 O O . THR A 1 207 ? 17.655 -9.219 -16.893 1.00 87.69 207 THR A O 1
ATOM 1701 N N . GLU A 1 208 ? 19.557 -8.313 -17.673 1.00 87.88 208 GLU A N 1
ATOM 1702 C CA . GLU A 1 208 ? 20.412 -9.409 -17.225 1.00 87.88 208 GLU A CA 1
ATOM 1703 C C . GLU A 1 208 ? 20.502 -9.457 -15.695 1.00 87.88 208 GLU A C 1
ATOM 1705 O O . GLU A 1 208 ? 20.324 -10.523 -15.115 1.00 87.88 208 GLU A O 1
ATOM 1710 N N . GLU A 1 209 ? 20.650 -8.305 -15.031 1.00 85.38 209 GLU A N 1
ATOM 1711 C CA . GLU A 1 209 ? 20.575 -8.207 -13.565 1.00 85.38 209 GLU A CA 1
ATOM 1712 C C . GLU A 1 209 ? 19.250 -8.770 -13.032 1.00 85.38 209 GLU A C 1
ATOM 1714 O O . GLU A 1 209 ? 19.239 -9.553 -12.082 1.00 85.38 209 GLU A O 1
ATOM 1719 N N . LEU A 1 210 ? 18.127 -8.400 -13.659 1.00 84.50 210 LEU A N 1
ATOM 1720 C CA . LEU A 1 210 ? 16.801 -8.879 -13.276 1.00 84.50 210 LEU A CA 1
ATOM 1721 C C . LEU A 1 210 ? 16.676 -10.397 -13.456 1.00 84.50 210 LEU A C 1
ATOM 1723 O O . LEU A 1 210 ? 16.189 -11.075 -12.555 1.00 84.50 210 LEU A O 1
ATOM 1727 N N . ARG A 1 211 ? 17.144 -10.941 -14.585 1.00 85.75 211 ARG A N 1
ATOM 1728 C CA . ARG A 1 211 ? 17.165 -12.391 -14.833 1.00 85.75 211 ARG A CA 1
ATOM 1729 C C . ARG A 1 211 ? 18.031 -13.127 -13.828 1.00 85.75 211 ARG A C 1
ATOM 1731 O O . ARG A 1 211 ? 17.612 -14.155 -13.310 1.00 85.75 211 ARG A O 1
ATOM 1738 N N . GLN A 1 212 ? 19.194 -12.579 -13.495 1.00 84.94 212 GLN A N 1
ATOM 1739 C CA . GLN A 1 212 ? 20.064 -13.159 -12.484 1.00 84.94 212 GLN A CA 1
ATOM 1740 C C . GLN A 1 212 ? 19.387 -13.161 -11.109 1.00 84.94 212 GLN A C 1
ATOM 1742 O O . GLN A 1 212 ? 19.400 -14.174 -10.422 1.00 84.94 212 GLN A O 1
ATOM 1747 N N . MET A 1 213 ? 18.711 -12.074 -10.722 1.00 79.38 213 MET A N 1
ATOM 1748 C CA . MET A 1 213 ? 17.929 -12.041 -9.481 1.00 79.38 213 MET A CA 1
ATOM 1749 C C . MET A 1 213 ? 16.816 -13.098 -9.454 1.00 79.38 213 MET A C 1
ATOM 1751 O O . MET A 1 213 ? 16.552 -13.667 -8.397 1.00 79.38 213 MET A O 1
ATOM 1755 N N . ILE A 1 214 ? 16.176 -13.371 -10.593 1.00 81.12 214 ILE A N 1
ATOM 1756 C CA . ILE A 1 214 ? 15.174 -14.438 -10.723 1.00 81.12 214 ILE A CA 1
ATOM 1757 C C . ILE A 1 214 ? 15.831 -15.818 -10.593 1.00 81.12 214 ILE A C 1
ATOM 1759 O O . ILE A 1 214 ? 15.371 -16.645 -9.809 1.00 81.12 214 ILE A O 1
ATOM 1763 N N . ALA A 1 215 ? 16.917 -16.060 -11.330 1.00 81.81 215 ALA A N 1
ATOM 1764 C CA . ALA A 1 215 ? 17.634 -17.334 -11.346 1.00 81.81 215 ALA A CA 1
ATOM 1765 C C . ALA A 1 215 ? 18.231 -17.694 -9.976 1.00 81.81 215 ALA A C 1
ATOM 1767 O O . ALA A 1 215 ? 18.194 -18.855 -9.575 1.00 81.81 215 ALA A O 1
ATOM 1768 N N . ASP A 1 216 ? 18.715 -16.692 -9.239 1.00 80.06 216 ASP A N 1
ATOM 1769 C CA . ASP A 1 216 ? 19.252 -16.838 -7.885 1.00 80.06 216 ASP A CA 1
ATOM 1770 C C . ASP A 1 216 ? 18.149 -17.017 -6.818 1.00 80.06 216 ASP A C 1
ATOM 1772 O O . ASP A 1 216 ? 18.457 -17.080 -5.631 1.00 80.06 216 ASP A O 1
ATOM 1776 N N . GLY A 1 217 ? 16.864 -17.004 -7.197 1.00 69.19 217 GLY A N 1
ATOM 1777 C CA . GLY A 1 217 ? 15.731 -17.098 -6.266 1.00 69.19 217 GLY A CA 1
ATOM 1778 C C . GLY A 1 217 ? 15.432 -15.813 -5.482 1.00 69.19 217 GLY A C 1
ATOM 1779 O O . GLY A 1 217 ? 14.445 -15.751 -4.754 1.00 69.19 217 GLY A O 1
ATOM 1780 N N . ARG A 1 218 ? 16.218 -14.744 -5.677 1.00 68.00 218 ARG A N 1
ATOM 1781 C CA . ARG A 1 218 ? 16.034 -13.440 -5.009 1.00 68.00 218 ARG A CA 1
ATOM 1782 C C . ARG A 1 218 ? 14.739 -12.731 -5.420 1.00 68.00 218 ARG A C 1
ATOM 1784 O O . ARG A 1 218 ? 14.286 -11.831 -4.714 1.00 68.00 218 ARG A O 1
ATOM 1791 N N . LEU A 1 219 ? 14.163 -13.113 -6.560 1.00 70.06 219 LEU A N 1
ATOM 1792 C CA . LEU A 1 219 ? 12.847 -12.693 -7.032 1.00 70.06 219 LEU A CA 1
ATOM 1793 C C . LEU A 1 219 ? 12.000 -13.916 -7.382 1.00 70.06 219 LEU A C 1
ATOM 1795 O O . LEU A 1 219 ? 12.272 -14.608 -8.360 1.00 70.06 219 LEU A O 1
ATOM 1799 N N . LEU A 1 220 ? 10.928 -14.136 -6.624 1.00 70.12 220 LEU A N 1
ATOM 1800 C CA . LEU A 1 220 ? 10.024 -15.279 -6.786 1.00 70.12 220 LEU A CA 1
ATOM 1801 C C . LEU A 1 220 ? 9.040 -15.098 -7.953 1.00 70.12 220 LEU A C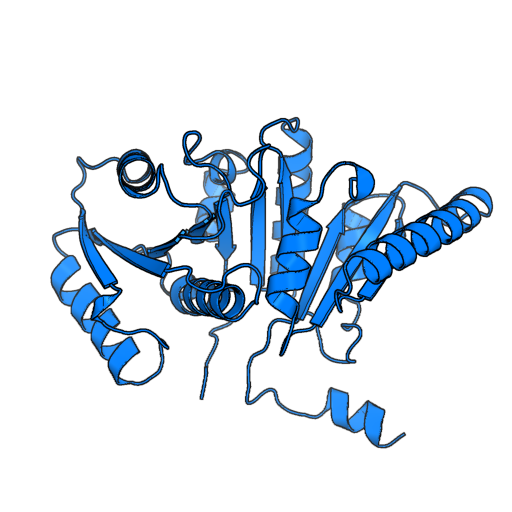 1
ATOM 1803 O O . LEU A 1 220 ? 7.826 -15.052 -7.756 1.00 70.12 220 LEU A O 1
ATOM 1807 N N . ILE A 1 221 ? 9.556 -14.956 -9.176 1.00 76.69 221 ILE A N 1
ATOM 1808 C CA . ILE A 1 221 ? 8.750 -14.721 -10.382 1.00 76.69 221 ILE A CA 1
ATOM 1809 C C . ILE A 1 221 ? 9.221 -15.568 -11.556 1.00 76.69 221 ILE A C 1
ATOM 1811 O O . ILE A 1 221 ? 10.390 -15.913 -11.673 1.00 76.69 221 ILE A O 1
ATOM 1815 N N . SER A 1 222 ? 8.306 -15.858 -12.478 1.00 76.50 222 SER A N 1
ATOM 1816 C CA . SER A 1 222 ? 8.663 -16.424 -13.778 1.00 76.50 222 SER A CA 1
ATOM 1817 C C . SER A 1 222 ? 9.142 -15.321 -14.718 1.00 76.50 222 SER A C 1
ATOM 1819 O O . SER A 1 222 ? 8.459 -14.304 -14.861 1.00 76.50 222 SER A O 1
ATOM 1821 N N . GLU A 1 223 ? 10.240 -15.551 -15.443 1.00 79.31 223 GLU A N 1
ATOM 1822 C CA . GLU A 1 223 ? 10.692 -14.644 -16.512 1.00 79.31 223 GLU A CA 1
ATOM 1823 C C . GLU A 1 223 ? 9.595 -14.366 -17.551 1.00 79.31 223 GLU A C 1
ATOM 1825 O O . GLU A 1 223 ? 9.541 -13.281 -18.122 1.00 79.31 223 GLU A O 1
ATOM 1830 N N . LYS A 1 224 ? 8.676 -15.317 -17.770 1.00 81.12 224 LYS A N 1
ATOM 1831 C CA . LYS A 1 224 ? 7.564 -15.166 -18.724 1.00 81.12 224 LYS A CA 1
ATOM 1832 C C . LYS A 1 224 ? 6.581 -14.059 -18.333 1.00 81.12 224 LYS A C 1
ATOM 1834 O O . LYS A 1 224 ? 5.883 -13.547 -19.201 1.00 81.12 224 LYS A O 1
ATOM 1839 N N . ASN A 1 225 ? 6.537 -13.695 -17.052 1.00 79.81 225 ASN A N 1
ATOM 1840 C CA . ASN A 1 225 ? 5.655 -12.650 -16.533 1.00 79.81 225 ASN A CA 1
ATOM 1841 C C . ASN A 1 225 ? 6.309 -11.259 -16.600 1.00 79.81 225 ASN A C 1
ATOM 1843 O O . ASN A 1 225 ? 5.684 -10.273 -16.207 1.00 79.81 225 ASN A O 1
ATOM 1847 N N . VAL A 1 226 ? 7.560 -11.173 -17.073 1.00 87.69 226 VAL A N 1
ATOM 1848 C CA . VAL A 1 226 ? 8.338 -9.936 -17.152 1.00 87.69 226 VAL A CA 1
ATOM 1849 C C . VAL A 1 226 ? 8.349 -9.400 -18.580 1.00 87.69 226 VAL A C 1
ATOM 1851 O O . VAL A 1 226 ? 8.815 -10.047 -19.516 1.00 87.69 226 VAL A O 1
ATOM 1854 N N . ILE A 1 227 ? 7.897 -8.161 -18.737 1.00 92.94 227 ILE A N 1
ATOM 1855 C CA . ILE A 1 227 ? 7.923 -7.411 -19.988 1.00 92.94 227 ILE A CA 1
ATOM 1856 C C . ILE A 1 227 ? 8.913 -6.261 -19.825 1.00 92.94 227 ILE A C 1
ATOM 1858 O O . ILE A 1 227 ? 8.643 -5.283 -19.125 1.00 92.94 227 ILE A O 1
ATOM 1862 N N . VAL A 1 228 ? 10.060 -6.363 -20.495 1.00 91.56 228 VAL A N 1
ATOM 1863 C CA . VAL A 1 228 ? 11.060 -5.289 -20.525 1.00 91.56 228 VAL A CA 1
ATOM 1864 C C . VAL A 1 228 ? 10.657 -4.238 -21.552 1.00 91.56 228 VAL A C 1
ATOM 1866 O O . VAL A 1 228 ? 10.396 -4.549 -22.715 1.00 91.56 228 VAL A O 1
ATOM 1869 N N . ILE A 1 229 ? 10.636 -2.978 -21.127 1.00 92.25 229 ILE A N 1
ATOM 1870 C CA . ILE A 1 229 ? 10.286 -1.823 -21.948 1.00 92.25 229 ILE A CA 1
ATOM 1871 C C . ILE A 1 229 ? 11.480 -0.861 -21.960 1.00 92.25 229 ILE A C 1
ATOM 1873 O O . ILE A 1 229 ? 11.692 -0.133 -20.988 1.00 92.25 229 ILE A O 1
ATOM 1877 N N . PRO A 1 230 ? 12.260 -0.820 -23.052 1.00 89.12 230 PRO A N 1
ATOM 1878 C CA . PRO A 1 230 ? 13.280 0.202 -23.231 1.00 89.12 230 PRO A CA 1
ATOM 1879 C C . PRO A 1 230 ? 12.631 1.588 -23.341 1.00 89.12 230 PRO A C 1
ATOM 1881 O O . PRO A 1 230 ? 11.797 1.810 -24.221 1.00 89.12 230 PRO A O 1
ATOM 1884 N N . THR A 1 231 ? 13.023 2.517 -22.475 1.00 86.69 231 THR A N 1
ATOM 1885 C CA . THR A 1 231 ? 12.571 3.912 -22.480 1.00 86.69 231 THR A CA 1
ATOM 1886 C C . THR A 1 231 ? 13.644 4.834 -23.056 1.00 86.69 231 THR A C 1
ATOM 1888 O O . THR A 1 231 ? 14.839 4.550 -22.986 1.00 86.69 231 THR A O 1
ATOM 1891 N N . ASP A 1 232 ? 13.234 5.951 -23.637 1.00 82.44 232 ASP A N 1
ATOM 1892 C CA . ASP A 1 232 ? 14.105 7.059 -24.028 1.00 82.44 232 ASP A CA 1
ATOM 1893 C C . ASP A 1 232 ? 13.594 8.360 -23.393 1.00 82.44 232 ASP A C 1
ATOM 1895 O O . ASP A 1 232 ? 12.523 8.375 -22.784 1.00 82.44 232 ASP A O 1
ATOM 1899 N N . ASP A 1 233 ? 14.364 9.444 -23.515 1.00 70.38 233 ASP A N 1
ATOM 1900 C CA . ASP A 1 233 ? 14.027 10.745 -22.918 1.00 70.38 233 ASP A CA 1
ATOM 1901 C C . ASP A 1 233 ? 12.725 11.352 -23.486 1.00 70.38 233 ASP A C 1
ATOM 1903 O O . ASP A 1 233 ? 12.192 12.309 -22.926 1.00 70.38 233 ASP A O 1
ATOM 1907 N N . GLY A 1 234 ? 12.200 10.807 -24.591 1.00 63.53 234 GLY A N 1
ATOM 1908 C CA . GLY A 1 234 ? 10.945 11.231 -25.212 1.00 63.53 234 GLY A CA 1
ATOM 1909 C C . GLY A 1 234 ? 9.701 10.519 -24.673 1.00 63.53 234 GLY A C 1
ATOM 1910 O O . GLY A 1 234 ? 8.585 10.974 -24.929 1.00 63.53 234 GLY A O 1
ATOM 1911 N N . ILE A 1 235 ? 9.853 9.418 -23.930 1.00 73.06 235 ILE A N 1
ATOM 1912 C CA . ILE A 1 235 ? 8.726 8.671 -23.364 1.00 73.06 235 ILE A CA 1
ATOM 1913 C C . ILE A 1 235 ? 8.358 9.251 -21.998 1.00 73.06 235 ILE A C 1
ATOM 1915 O O . ILE A 1 235 ? 9.075 9.084 -21.011 1.00 73.06 235 ILE A O 1
ATOM 1919 N N . ASP A 1 236 ? 7.175 9.861 -21.911 1.00 85.69 236 ASP A N 1
ATOM 1920 C CA . ASP A 1 236 ? 6.569 10.174 -20.620 1.00 85.69 236 ASP A CA 1
ATOM 1921 C C . ASP A 1 236 ? 6.214 8.869 -19.891 1.00 85.69 236 ASP A C 1
ATOM 1923 O O . ASP A 1 236 ? 5.256 8.170 -20.236 1.00 85.69 236 ASP A O 1
ATOM 1927 N N . PHE A 1 237 ? 6.995 8.546 -18.856 1.00 88.50 237 PHE A N 1
ATOM 1928 C CA . PHE A 1 237 ? 6.777 7.368 -18.022 1.00 88.50 237 PHE A CA 1
ATOM 1929 C C . PHE A 1 237 ? 5.362 7.330 -17.441 1.00 88.50 237 PHE A C 1
ATOM 1931 O O . PHE A 1 237 ? 4.769 6.259 -17.358 1.00 88.50 237 PHE A O 1
ATOM 1938 N N . GLN A 1 238 ? 4.790 8.477 -17.060 1.00 92.31 238 GLN A N 1
ATOM 1939 C CA . GLN A 1 238 ? 3.421 8.503 -16.556 1.00 92.31 238 GLN A CA 1
ATOM 1940 C C . GLN A 1 238 ? 2.445 8.008 -17.618 1.00 92.31 238 GLN A C 1
ATOM 1942 O O . GLN A 1 238 ? 1.684 7.075 -17.363 1.00 92.31 238 GLN A O 1
ATOM 1947 N N . ARG A 1 239 ? 2.528 8.571 -18.826 1.00 93.31 239 ARG A N 1
ATOM 1948 C CA . ARG A 1 239 ? 1.673 8.173 -19.941 1.00 93.31 239 ARG A CA 1
ATOM 1949 C C . ARG A 1 239 ? 1.862 6.708 -20.330 1.00 93.31 239 ARG A C 1
ATOM 1951 O O . ARG A 1 239 ? 0.884 6.033 -20.642 1.00 93.31 239 ARG A O 1
ATOM 1958 N N . LEU A 1 240 ? 3.097 6.208 -20.295 1.00 94.19 240 LEU A N 1
ATOM 1959 C CA . LEU A 1 240 ? 3.414 4.806 -20.571 1.00 94.19 240 LEU A CA 1
ATOM 1960 C C . LEU A 1 240 ? 2.680 3.858 -19.610 1.00 94.19 240 LEU A C 1
ATOM 1962 O O . LEU A 1 240 ? 2.051 2.899 -20.068 1.00 94.19 240 LEU A O 1
ATOM 1966 N N . VAL A 1 241 ? 2.747 4.134 -18.303 1.00 95.69 241 VAL A N 1
ATOM 1967 C CA . VAL A 1 241 ? 2.059 3.339 -17.274 1.00 95.69 241 VAL A CA 1
ATOM 1968 C C . VAL A 1 241 ? 0.550 3.395 -17.493 1.00 95.69 241 VAL A C 1
ATOM 1970 O O . VAL A 1 241 ? -0.104 2.357 -17.521 1.00 95.69 241 VAL A O 1
ATOM 1973 N N . GLU A 1 242 ? -0.004 4.585 -17.715 1.00 96.50 242 GLU A N 1
ATOM 1974 C CA . GLU A 1 242 ? -1.443 4.779 -17.921 1.00 96.50 242 GLU A CA 1
ATOM 1975 C C . GLU A 1 242 ? -1.989 4.017 -19.132 1.00 96.50 242 GLU A C 1
ATOM 1977 O O . GLU A 1 242 ? -3.014 3.346 -19.036 1.00 96.50 242 GLU A O 1
ATOM 1982 N N . VAL A 1 243 ? -1.290 4.070 -20.269 1.00 95.69 243 VAL A N 1
ATOM 1983 C CA . VAL A 1 243 ? -1.725 3.389 -21.497 1.00 95.69 243 VAL A CA 1
ATOM 1984 C C . VAL A 1 243 ? -1.694 1.870 -21.337 1.00 95.69 243 VAL A C 1
ATOM 1986 O O . VAL A 1 243 ? -2.600 1.188 -21.808 1.00 95.69 243 VAL A O 1
ATOM 1989 N N . ARG A 1 244 ? -0.666 1.324 -20.680 1.00 96.19 244 ARG A N 1
ATOM 1990 C CA . ARG A 1 244 ? -0.504 -0.132 -20.535 1.00 96.19 244 ARG A CA 1
ATOM 1991 C C . ARG A 1 244 ? -1.285 -0.728 -19.368 1.00 96.19 244 ARG A C 1
ATOM 1993 O O . ARG A 1 244 ? -1.633 -1.902 -19.423 1.00 96.19 244 ARG A O 1
ATOM 2000 N N . SER A 1 245 ? -1.552 0.055 -18.327 1.00 97.25 245 SER A N 1
ATOM 2001 C CA . SER A 1 245 ? -2.243 -0.399 -17.116 1.00 97.25 245 SER A CA 1
ATOM 2002 C C . SER A 1 245 ? -3.653 0.168 -16.953 1.00 97.25 245 SER A C 1
ATOM 2004 O O . SER A 1 245 ? -4.253 -0.037 -15.905 1.00 97.25 245 SER A O 1
ATOM 2006 N N . GLY A 1 246 ? -4.219 0.841 -17.959 1.00 95.31 246 GLY A N 1
ATOM 2007 C CA . GLY A 1 246 ? -5.550 1.457 -17.859 1.00 95.31 246 GLY A CA 1
ATOM 2008 C C . GLY A 1 246 ? -6.690 0.484 -17.523 1.00 95.31 246 GLY A C 1
ATOM 2009 O O . GLY A 1 246 ? -7.694 0.889 -16.942 1.00 95.31 246 GLY A O 1
ATOM 2010 N N . THR A 1 247 ? -6.535 -0.803 -17.844 1.00 94.19 247 THR A N 1
ATOM 2011 C CA . THR A 1 247 ? -7.504 -1.862 -17.514 1.00 94.19 247 THR A CA 1
ATOM 2012 C C . THR A 1 247 ? -7.129 -2.675 -16.280 1.00 94.19 247 THR A C 1
ATOM 2014 O O . THR A 1 247 ? -7.879 -3.579 -15.923 1.00 94.19 247 THR A O 1
ATOM 2017 N N . ALA A 1 248 ? -5.984 -2.392 -15.652 1.00 96.75 248 ALA A N 1
ATOM 2018 C CA . ALA A 1 248 ? -5.541 -3.120 -14.474 1.00 96.75 248 ALA A CA 1
ATOM 2019 C C . ALA A 1 248 ? -6.481 -2.859 -13.290 1.00 96.75 248 ALA A C 1
ATOM 2021 O O . ALA A 1 248 ? -6.978 -1.744 -13.101 1.00 96.75 248 ALA A O 1
ATOM 2022 N N . ASP A 1 249 ? -6.704 -3.887 -12.478 1.00 97.50 249 ASP A N 1
ATOM 2023 C CA . ASP A 1 249 ? -7.520 -3.783 -11.269 1.00 97.50 249 ASP A CA 1
ATOM 2024 C C . ASP A 1 249 ? -6.731 -3.186 -10.099 1.00 97.50 249 ASP A C 1
ATOM 2026 O O . ASP A 1 249 ? -7.300 -2.488 -9.262 1.00 97.50 249 ASP A O 1
ATOM 2030 N N . LEU A 1 250 ? -5.416 -3.419 -10.071 1.00 98.31 250 LEU A N 1
ATOM 2031 C CA . LEU A 1 250 ? -4.483 -2.794 -9.140 1.00 98.31 250 LEU A CA 1
ATOM 2032 C C . LEU A 1 250 ? -3.124 -2.572 -9.812 1.00 98.31 250 LEU A C 1
ATOM 2034 O O . LEU A 1 250 ? -2.597 -3.462 -10.484 1.00 98.31 250 LEU A O 1
ATOM 2038 N N . VAL A 1 251 ? -2.530 -1.399 -9.598 1.00 98.25 251 VAL A N 1
ATOM 2039 C CA . VAL A 1 251 ? -1.188 -1.076 -10.104 1.00 98.25 251 VAL A CA 1
ATOM 2040 C C . VAL A 1 251 ? -0.234 -0.781 -8.952 1.00 98.25 251 VAL A C 1
ATOM 2042 O O . VAL A 1 251 ? -0.519 0.074 -8.120 1.00 98.25 251 VAL A O 1
ATOM 2045 N N . LEU A 1 252 ? 0.909 -1.468 -8.912 1.00 98.00 252 LEU A N 1
ATOM 2046 C CA . LEU A 1 252 ? 1.979 -1.251 -7.938 1.00 98.00 252 LEU A CA 1
ATOM 2047 C C . LEU A 1 252 ? 3.108 -0.440 -8.571 1.00 98.00 252 LEU A C 1
ATOM 2049 O O . LEU A 1 252 ? 3.616 -0.795 -9.639 1.00 98.00 252 LEU A O 1
ATOM 2053 N N . VAL A 1 253 ? 3.514 0.633 -7.893 1.00 96.69 253 VAL A N 1
ATOM 2054 C CA . VAL A 1 253 ? 4.596 1.527 -8.328 1.00 96.69 253 VAL A CA 1
ATOM 2055 C C . VAL A 1 253 ? 5.518 1.887 -7.165 1.00 96.69 253 VAL A C 1
ATOM 2057 O O . VAL A 1 253 ? 5.069 2.162 -6.053 1.00 96.69 253 VAL A O 1
ATOM 2060 N N . GLY A 1 254 ? 6.821 1.932 -7.441 1.00 95.19 254 GLY A N 1
ATOM 2061 C CA . GLY A 1 254 ? 7.836 2.304 -6.461 1.00 95.19 254 GLY A CA 1
ATOM 2062 C C . GLY A 1 254 ? 7.923 3.813 -6.212 1.00 95.19 254 GLY A C 1
ATOM 2063 O O . GLY A 1 254 ? 7.716 4.639 -7.119 1.00 95.19 254 GLY A O 1
ATOM 2064 N N . PHE A 1 255 ? 8.274 4.182 -4.981 1.00 94.00 255 PHE A N 1
ATOM 2065 C CA . PHE A 1 255 ? 8.759 5.518 -4.648 1.00 94.00 255 PHE A CA 1
ATOM 2066 C C . PHE A 1 255 ? 9.951 5.487 -3.687 1.00 94.00 255 PHE A C 1
ATOM 2068 O O . PHE A 1 255 ? 10.244 4.473 -3.064 1.00 94.00 255 PHE A O 1
ATOM 2075 N N . THR A 1 256 ? 10.639 6.624 -3.581 1.00 91.44 256 THR A N 1
ATOM 2076 C CA . THR A 1 256 ? 11.816 6.820 -2.727 1.00 91.44 256 THR A CA 1
ATOM 2077 C C . THR A 1 256 ? 11.677 8.106 -1.918 1.00 91.44 256 THR A C 1
ATOM 2079 O O . THR A 1 256 ? 10.913 9.000 -2.303 1.00 91.44 256 THR A O 1
ATOM 2082 N N . ASP A 1 257 ? 12.453 8.237 -0.841 1.00 90.00 257 ASP A N 1
ATOM 2083 C CA . ASP A 1 257 ? 12.491 9.464 -0.032 1.00 90.00 257 ASP A CA 1
ATOM 2084 C C . ASP A 1 257 ? 12.886 10.693 -0.850 1.00 90.00 257 ASP A C 1
ATOM 2086 O O . ASP A 1 257 ? 12.213 11.716 -0.786 1.00 90.00 257 ASP A O 1
ATOM 2090 N N . GLU A 1 258 ? 13.882 10.568 -1.730 1.00 89.94 258 GLU A N 1
ATOM 2091 C CA . GLU A 1 258 ? 14.289 11.648 -2.638 1.00 89.94 258 GLU A CA 1
ATOM 2092 C C . GLU A 1 258 ? 13.112 12.145 -3.502 1.00 89.94 258 GLU A C 1
ATOM 2094 O O . GLU A 1 258 ? 12.962 13.340 -3.768 1.00 89.94 258 GLU A O 1
ATOM 2099 N N . ARG A 1 259 ? 12.232 11.234 -3.943 1.00 89.75 259 ARG A N 1
ATOM 2100 C CA . ARG A 1 259 ? 11.048 11.596 -4.736 1.00 89.75 259 ARG A CA 1
ATOM 2101 C C . ARG A 1 259 ? 9.958 12.232 -3.879 1.00 89.75 259 ARG A C 1
ATOM 2103 O O . ARG A 1 259 ? 9.291 13.141 -4.374 1.00 89.75 259 ARG A O 1
ATOM 2110 N N . ILE A 1 260 ? 9.788 11.783 -2.636 1.00 91.69 260 ILE A N 1
ATOM 2111 C CA . ILE A 1 260 ? 8.906 12.418 -1.646 1.00 91.69 260 ILE A CA 1
ATOM 2112 C C . ILE A 1 260 ? 9.367 13.854 -1.384 1.00 91.69 260 ILE A C 1
ATOM 2114 O O . ILE A 1 260 ? 8.552 14.772 -1.449 1.00 91.69 260 ILE A O 1
ATOM 2118 N N . GLU A 1 261 ? 10.660 14.068 -1.144 1.00 90.88 261 GLU A N 1
ATOM 2119 C CA . GLU A 1 261 ? 11.240 15.389 -0.880 1.00 90.88 261 GLU A CA 1
ATOM 2120 C C . GLU A 1 261 ? 11.072 16.342 -2.065 1.00 90.88 261 GLU A C 1
ATOM 2122 O O . GLU A 1 261 ? 10.696 17.498 -1.885 1.00 90.88 261 GLU A O 1
ATOM 2127 N N . ARG A 1 262 ? 11.294 15.852 -3.292 1.00 93.00 262 ARG A N 1
ATOM 2128 C CA . ARG A 1 262 ? 11.195 16.674 -4.507 1.00 93.00 262 ARG A CA 1
ATOM 2129 C C . ARG A 1 262 ? 9.768 16.999 -4.933 1.00 93.00 262 ARG A C 1
ATOM 2131 O O . ARG A 1 262 ? 9.539 18.078 -5.471 1.00 93.00 262 ARG A O 1
ATOM 2138 N N . ARG A 1 263 ? 8.831 16.053 -4.807 1.00 92.56 263 ARG A N 1
ATOM 2139 C CA . ARG A 1 263 ? 7.478 16.177 -5.391 1.00 92.56 263 ARG A CA 1
ATOM 2140 C C . ARG A 1 263 ? 6.369 16.386 -4.366 1.00 92.56 263 ARG A C 1
ATOM 2142 O O . ARG A 1 263 ? 5.278 16.795 -4.755 1.00 92.56 263 ARG A O 1
ATOM 2149 N N . GLY A 1 264 ? 6.608 16.100 -3.089 1.00 94.44 264 GLY A N 1
ATOM 2150 C CA . GLY A 1 264 ? 5.578 16.178 -2.058 1.00 94.44 264 GLY A CA 1
ATOM 2151 C C . GLY A 1 264 ? 4.341 15.340 -2.405 1.00 94.44 264 GLY A C 1
ATOM 2152 O O . GLY A 1 264 ? 4.446 14.247 -2.965 1.00 94.44 264 GLY A O 1
ATOM 2153 N N . ILE A 1 265 ? 3.156 15.891 -2.128 1.00 95.62 265 ILE A N 1
ATOM 2154 C CA . ILE A 1 265 ? 1.860 15.2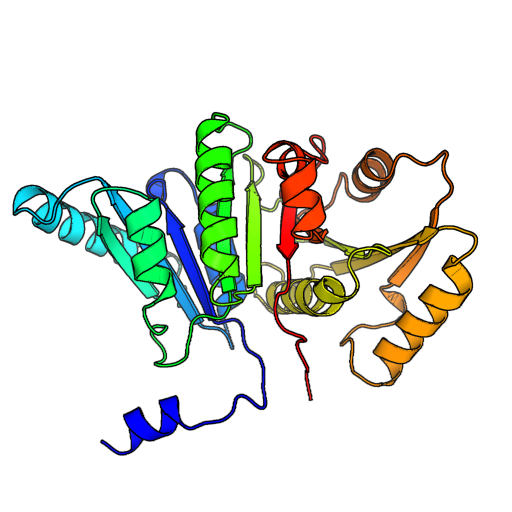31 -2.369 1.00 95.62 265 ILE A CA 1
ATOM 2155 C C . ILE A 1 265 ? 1.595 14.903 -3.849 1.00 95.62 265 ILE A C 1
ATOM 2157 O O . ILE A 1 265 ? 0.867 13.956 -4.150 1.00 95.62 265 ILE A O 1
ATOM 2161 N N . GLU A 1 266 ? 2.209 15.634 -4.786 1.00 95.94 266 GLU A N 1
ATOM 2162 C CA . GLU A 1 266 ? 2.009 15.427 -6.228 1.00 95.94 266 GLU A CA 1
ATOM 2163 C C . GLU A 1 266 ? 2.577 14.089 -6.712 1.00 95.94 266 GLU A C 1
ATOM 2165 O O . GLU A 1 266 ? 2.171 13.571 -7.751 1.00 95.94 266 GLU A O 1
ATOM 2170 N N . LEU A 1 267 ? 3.486 13.478 -5.944 1.00 95.00 267 LEU A N 1
ATOM 2171 C CA . LEU A 1 267 ? 3.967 12.125 -6.208 1.00 95.00 267 LEU A CA 1
ATOM 2172 C C . LEU A 1 267 ? 2.822 11.103 -6.233 1.00 95.00 267 LEU A C 1
ATOM 2174 O O . LEU A 1 267 ? 2.792 10.254 -7.125 1.00 95.00 267 LEU A O 1
ATOM 2178 N N . PHE A 1 268 ? 1.899 11.198 -5.277 1.00 96.56 268 PHE A N 1
ATOM 2179 C CA . PHE A 1 268 ? 0.802 10.244 -5.115 1.00 96.56 268 PHE A CA 1
ATOM 2180 C C . PHE A 1 268 ? -0.358 10.535 -6.078 1.00 96.56 268 PHE A C 1
ATOM 2182 O O . PHE A 1 268 ? -1.076 9.632 -6.495 1.00 96.56 268 PHE A O 1
ATOM 2189 N N . ARG A 1 269 ? -0.473 11.775 -6.568 1.00 95.44 269 ARG A N 1
ATOM 2190 C CA . ARG A 1 269 ? -1.449 12.170 -7.602 1.00 95.44 269 ARG A CA 1
ATOM 2191 C C . ARG A 1 269 ? -1.108 11.696 -9.018 1.00 95.44 269 ARG A C 1
ATOM 2193 O O . ARG A 1 269 ? -1.926 11.844 -9.924 1.00 95.44 269 ARG A O 1
ATOM 2200 N N . ARG A 1 270 ? 0.074 11.112 -9.230 1.00 94.56 270 ARG A N 1
ATOM 2201 C CA . ARG A 1 270 ? 0.485 10.585 -10.539 1.00 94.56 270 ARG A CA 1
ATOM 2202 C C . ARG A 1 270 ? -0.446 9.482 -11.029 1.00 94.56 270 ARG A C 1
ATOM 2204 O O . ARG A 1 270 ? -1.025 8.747 -10.240 1.00 94.56 270 ARG A O 1
ATOM 2211 N N . PHE A 1 271 ? -0.510 9.320 -12.347 1.00 95.62 271 PHE A N 1
ATOM 2212 C CA . PHE A 1 271 ? -1.345 8.322 -13.022 1.00 95.62 271 PHE A CA 1
ATOM 2213 C C . PHE A 1 271 ? -2.860 8.520 -12.792 1.00 95.62 271 PHE A C 1
ATOM 2215 O O . PHE A 1 271 ? -3.537 7.576 -12.383 1.00 95.62 271 PHE A O 1
ATOM 2222 N N . PRO A 1 272 ? -3.415 9.733 -12.980 1.00 94.94 272 PRO A N 1
ATOM 2223 C CA . PRO A 1 272 ? -4.818 10.034 -12.678 1.00 94.94 272 PRO A CA 1
ATOM 2224 C C . PRO A 1 272 ? -5.834 9.184 -13.455 1.00 94.94 272 PRO A C 1
ATOM 2226 O O . PRO A 1 272 ? -6.961 9.040 -12.997 1.00 94.94 272 PRO A O 1
ATOM 2229 N N . SER A 1 273 ? -5.464 8.623 -14.611 1.00 94.00 273 SER A N 1
ATOM 2230 C CA . SER A 1 273 ? -6.367 7.748 -15.380 1.00 94.00 273 SER A CA 1
ATOM 2231 C C . SER A 1 273 ? -6.430 6.307 -14.869 1.00 94.00 273 SER A C 1
ATOM 2233 O O . SER A 1 273 ? -7.322 5.557 -15.262 1.00 94.00 273 SER A O 1
ATOM 2235 N N . LEU A 1 274 ? -5.494 5.904 -14.003 1.00 95.38 274 LEU A N 1
ATOM 2236 C CA . LEU A 1 274 ? -5.532 4.590 -13.373 1.00 95.38 274 LEU A CA 1
ATOM 2237 C C . LEU A 1 274 ? -6.555 4.571 -12.243 1.00 95.38 274 LEU A C 1
ATOM 2239 O O . LEU A 1 274 ? -6.767 5.575 -11.565 1.00 95.38 274 LEU A O 1
ATOM 2243 N N . ARG A 1 275 ? -7.120 3.387 -12.014 1.00 90.62 275 ARG A N 1
ATOM 2244 C CA . ARG A 1 275 ? -8.023 3.087 -10.901 1.00 90.62 275 ARG A CA 1
ATOM 2245 C C . ARG A 1 275 ? -7.238 3.090 -9.578 1.00 90.62 275 ARG A C 1
ATOM 2247 O O . ARG A 1 275 ? -6.688 4.117 -9.168 1.00 90.62 275 ARG A O 1
ATOM 2254 N N . ASP A 1 276 ? -7.146 1.936 -8.930 1.00 96.62 276 ASP A N 1
ATOM 2255 C CA . ASP A 1 276 ? -6.462 1.793 -7.654 1.00 96.62 276 ASP A CA 1
ATOM 2256 C C . ASP A 1 276 ? -4.951 1.636 -7.877 1.00 96.62 276 ASP A C 1
ATOM 2258 O O . ASP A 1 276 ? -4.491 0.841 -8.706 1.00 96.62 276 ASP A O 1
ATOM 2262 N N . VAL A 1 277 ? -4.168 2.432 -7.147 1.00 98.25 277 VAL A N 1
ATOM 2263 C CA . VAL A 1 277 ? -2.704 2.451 -7.244 1.00 98.25 277 VAL A CA 1
ATOM 2264 C C . VAL A 1 277 ? -2.117 2.296 -5.851 1.00 98.25 277 VAL A C 1
ATOM 2266 O O . VAL A 1 277 ? -2.411 3.083 -4.951 1.00 98.25 277 VAL A O 1
ATOM 2269 N N . LEU A 1 278 ? -1.262 1.292 -5.685 1.00 98.50 278 LEU A N 1
ATOM 2270 C CA . LEU A 1 278 ? -0.489 1.072 -4.474 1.00 98.50 278 LEU A CA 1
ATOM 2271 C C . LEU A 1 278 ? 0.935 1.583 -4.694 1.00 98.50 278 LEU A C 1
ATOM 2273 O O . LEU A 1 278 ? 1.724 0.999 -5.439 1.00 98.50 278 LEU A O 1
ATOM 2277 N N . PHE A 1 279 ? 1.264 2.685 -4.033 1.00 97.94 279 PHE A N 1
ATOM 2278 C CA . PHE A 1 279 ? 2.621 3.206 -3.996 1.00 97.94 279 PHE A CA 1
ATOM 2279 C C . PHE A 1 279 ? 3.400 2.478 -2.902 1.00 97.94 279 PHE A C 1
ATOM 2281 O O . PHE A 1 279 ? 2.917 2.366 -1.775 1.00 97.94 279 PHE A O 1
ATOM 2288 N N . VAL A 1 280 ? 4.599 1.997 -3.226 1.00 97.25 280 VAL A N 1
ATOM 2289 C CA . VAL A 1 280 ? 5.400 1.135 -2.348 1.00 97.25 280 VAL A CA 1
ATOM 2290 C C . VAL A 1 280 ? 6.808 1.700 -2.170 1.00 97.25 280 VAL A C 1
ATOM 2292 O O . VAL A 1 280 ? 7.485 2.002 -3.152 1.00 97.25 280 VAL A O 1
ATOM 2295 N N . SER A 1 281 ? 7.262 1.792 -0.922 1.00 95.12 281 SER A N 1
ATOM 2296 C CA . SER A 1 281 ? 8.656 2.072 -0.568 1.00 95.12 281 SER A CA 1
ATOM 2297 C C . SER A 1 281 ? 9.147 1.057 0.453 1.00 95.12 281 SER A C 1
ATOM 2299 O O . SER A 1 281 ? 8.609 0.964 1.556 1.00 95.12 281 SER A O 1
ATOM 2301 N N . ALA A 1 282 ? 10.166 0.294 0.078 1.00 91.75 282 ALA A N 1
ATOM 2302 C CA . ALA A 1 282 ? 10.811 -0.694 0.925 1.00 91.75 282 ALA A CA 1
ATOM 2303 C C . ALA A 1 282 ? 11.979 -0.065 1.694 1.00 91.75 282 ALA A C 1
ATOM 2305 O O . ALA A 1 282 ? 12.860 0.563 1.099 1.00 91.75 282 ALA A O 1
ATOM 2306 N N . GLU A 1 283 ? 12.015 -0.278 3.007 1.00 84.12 283 GLU A N 1
ATOM 2307 C CA . GLU A 1 283 ? 13.119 0.165 3.864 1.00 84.12 283 GLU A CA 1
ATOM 2308 C C . GLU A 1 283 ? 14.147 -0.937 4.114 1.00 84.12 283 GLU A C 1
ATOM 2310 O O . GLU A 1 283 ? 15.353 -0.679 4.151 1.00 84.12 283 GLU A O 1
ATOM 2315 N N . GLU A 1 284 ? 13.712 -2.188 4.178 1.00 65.56 284 GLU A N 1
ATOM 2316 C CA . GLU A 1 284 ? 14.606 -3.325 4.367 1.00 65.56 284 GLU A CA 1
ATOM 2317 C C . GLU A 1 284 ? 14.884 -4.042 3.045 1.00 65.56 284 GLU A C 1
ATOM 2319 O O . GLU A 1 284 ? 14.044 -4.095 2.142 1.00 65.56 284 GLU A O 1
ATOM 2324 N N . ARG A 1 285 ? 16.083 -4.627 2.916 1.00 56.78 285 ARG A N 1
ATOM 2325 C CA . ARG A 1 285 ? 16.306 -5.646 1.886 1.00 56.78 285 ARG A CA 1
ATOM 2326 C C . ARG A 1 285 ? 15.590 -6.906 2.346 1.00 56.78 285 ARG A C 1
ATOM 2328 O O . ARG A 1 285 ? 16.065 -7.584 3.248 1.00 56.78 285 ARG A O 1
ATOM 2335 N N . ILE A 1 286 ? 14.455 -7.192 1.722 1.00 56.62 286 ILE A N 1
ATOM 2336 C CA . ILE A 1 286 ? 13.725 -8.434 1.952 1.00 56.62 286 ILE A CA 1
ATOM 2337 C C . ILE A 1 286 ? 14.497 -9.554 1.259 1.00 56.62 286 ILE A C 1
ATOM 2339 O O . ILE A 1 286 ? 14.565 -9.594 0.024 1.00 56.62 286 ILE A O 1
ATOM 2343 N N . PHE A 1 287 ? 15.104 -10.417 2.068 1.00 48.44 287 PHE A N 1
ATOM 2344 C CA . PHE A 1 287 ? 15.597 -11.719 1.646 1.00 48.44 287 PHE A CA 1
ATOM 2345 C C . PHE A 1 287 ? 14.458 -12.720 1.835 1.00 48.44 287 PHE A C 1
ATOM 2347 O O . PHE A 1 287 ? 13.785 -12.708 2.864 1.00 48.44 287 PHE A O 1
ATOM 2354 N N . ILE A 1 288 ? 14.205 -13.523 0.809 1.00 48.88 288 ILE A N 1
ATOM 2355 C CA . ILE A 1 288 ? 13.349 -14.698 0.909 1.00 48.88 288 ILE A CA 1
ATOM 2356 C C . ILE A 1 288 ? 14.311 -15.860 0.680 1.00 48.88 288 ILE A C 1
ATOM 2358 O O . ILE A 1 288 ? 14.902 -15.922 -0.400 1.00 48.88 288 ILE A O 1
ATOM 2362 N N . GLU A 1 289 ? 14.564 -16.662 1.714 1.00 38.00 289 GLU A N 1
ATOM 2363 C CA . GLU A 1 289 ? 15.327 -17.915 1.596 1.00 38.00 289 GLU A CA 1
ATOM 2364 C C . GLU A 1 289 ? 14.432 -19.065 1.115 1.00 38.00 289 GLU A C 1
ATOM 2366 O O . GLU A 1 289 ? 13.220 -19.068 1.441 1.00 38.00 289 GLU A O 1
#

Sequence (289 aa):
RYLQIRLQKTPSEDWRPSVIAITPRTFDRSSPVQLLEWLCNRYGFGTYLHYIPGYLEEKNFRESRLVQERLVQTMEERKGTIYMDTMISPSMASALAQCLQMPGVSGMENNTILFEYSVHDPAKVLEETMEGLRLAGVPRMNRLVLRHGENFFGARKSIHVWLTWHDHRNANLMILLAYILLGHKDWHGAEVSIFAAYPRKEARERTEELRQMIADGRLLISEKNVIVIPTDDGIDFQRLVEVRSGTADLVLVGFTDERIERRGIELFRRFPSLRDVLFVSAEERIFIE

Secondary structure (DSSP, 8-state):
-HHHHHHHH---SS---EEEEEES-GGG-SHHHHHHHHHHSSS-EEEEEEEEES-S-HHHHHHHHHHHHHHHHHHHHHT---EEEEEEESSHHHHHHHHTTSPPTTSSPP-EEEEEEETTS-HHHHHHHHHHHHHHHTTT-EEEEEEE-TTTTTTS-EEEEEEETT-HHHHHHHHHHHHHHHTSGGGTT-EEEEEEEEETTTHHHHHHHHHHHHHTTSS-S-GGGEEEEEE-TTS-HHHHHHHHHTT-SEEEEE--HHHHHHHGGGGTT--TTSSSEEEEE--S-----

Radius of gyration: 19.24 Å; chains: 1; bounding box: 42×37×56 Å

Foldseek 3Di:
DVVLVCLVPDPCLDDAAAEEEEEQCPPVDDQQVVLQLLSDQPGYAYEYENEDADDPDPVSVVVQVVVQVVVVVVCVVVVTDYHYGYDYDNDLLRSLLVLQPDAGPSSHRRQAYEAEDEPPDDCVSLVSLLSSVVSNVVSLHKYKYKYAYPCSLPQLAEEEEEAEPVFPQFQQVSQVSVVSSCPDPSNPNHDYAYEYEYAQVCQVVVLVVVVVCVVVVVHVDDPVRYDYHHDHPPDDPLVVCCVVCLVGSEYEDEDDPVCCVVQPSVVVCGNVSHHMYMYIDHRDSDGHD

pLDDT: mean 87.5, std 12.8, range [37.09, 98.5]